Protein AF-A0A8J6JVK6-F1 (afdb_monomer_lite)

Sequence (248 aa):
RIVAWVWHPLAIWEISGSAHIDGPMVMMAVFGIWLVAVSRRPVLGAVAMAVAAMMKPLAALALPFAWRPWGWRAPAAGGAGGGLLYLPYISVGTGMFAFAGGYAQEESLATGNAFWLVWLMRQVFGDAAWIVPVYLLGGLALLGFLALRLSFSDNDDVVLRLQRLGWLVFAGLFFLSSGYPWYYLMALPFVVLFGTPAFWAATIGGFLLYDTIPNDAAVAFWVRDALHSGAMLAGVAWALWAARPART

Secondary structure (DSSP, 8-state):
-HHHHHT-HHIIIIIIIT--THHHHHHHHHHHHHHHHTS--HHHHHHHHHHHHHH-GGGGGGGGGT-BTTB-HHHHHHHHHHHHHTGGGGGGGGGGGTHHHHHHHHTTTTTTTT-HHHHHHHHHH-S-TTHHHHHHHHHHHHHHHHHHHHHT-TTS-HHHHHHHHHHHHHHHHHHHT-SSGGGGGGGHHHHHHH--HHHHHHHHHGGGG--SSTT-TTS-HHHHHHHHHHHHHHHHHHHHHHTSPP--

Structure (mmCIF, N/CA/C/O backbone):
data_AF-A0A8J6JVK6-F1
#
_entry.id   AF-A0A8J6JVK6-F1
#
loop_
_atom_site.group_PDB
_atom_site.id
_atom_site.type_symbol
_atom_site.label_atom_id
_atom_site.label_alt_id
_atom_site.label_comp_id
_atom_site.label_asym_id
_atom_site.label_entity_id
_atom_site.label_seq_id
_atom_site.pdbx_PDB_ins_code
_atom_site.Cartn_x
_atom_site.Cartn_y
_atom_site.Cartn_z
_atom_site.occupancy
_atom_site.B_iso_or_equiv
_atom_site.auth_seq_id
_atom_site.auth_comp_id
_atom_site.auth_asym_id
_atom_site.auth_atom_id
_atom_site.pdbx_PDB_model_num
ATOM 1 N N . ARG A 1 1 ? 0.051 -15.437 16.287 1.00 79.06 1 ARG A N 1
ATOM 2 C CA . ARG A 1 1 ? 0.005 -14.040 15.781 1.00 79.06 1 ARG A CA 1
ATOM 3 C C . ARG A 1 1 ? 1.326 -13.308 16.011 1.00 79.06 1 ARG A C 1
ATOM 5 O O . ARG A 1 1 ? 1.959 -12.994 15.022 1.00 79.06 1 ARG A O 1
ATOM 12 N N . ILE A 1 2 ? 1.802 -13.133 17.252 1.00 83.31 2 ILE A N 1
ATOM 13 C CA . ILE A 1 2 ? 3.118 -12.503 17.528 1.00 83.31 2 ILE A CA 1
ATOM 14 C C . ILE A 1 2 ? 4.268 -13.256 16.842 1.00 83.31 2 ILE A C 1
ATOM 16 O O . ILE A 1 2 ? 5.087 -12.635 16.180 1.00 83.31 2 ILE A O 1
ATOM 20 N N . VAL A 1 3 ? 4.265 -14.593 16.905 1.00 85.25 3 VAL A N 1
ATOM 21 C CA . VAL A 1 3 ? 5.252 -15.438 16.203 1.00 85.25 3 VAL A CA 1
ATOM 22 C C . VAL A 1 3 ? 5.273 -15.154 14.698 1.00 85.25 3 VAL A C 1
ATOM 24 O O . VAL A 1 3 ? 6.342 -14.990 14.133 1.00 85.25 3 VAL A O 1
ATOM 27 N N . ALA A 1 4 ? 4.104 -15.008 14.065 1.00 84.56 4 ALA A N 1
ATOM 28 C CA . ALA A 1 4 ? 4.000 -14.724 12.633 1.00 84.56 4 ALA A CA 1
ATOM 29 C C . ALA A 1 4 ? 4.489 -13.320 12.248 1.00 84.56 4 ALA A C 1
ATOM 31 O O . ALA A 1 4 ? 4.729 -13.097 11.075 1.00 84.56 4 ALA A O 1
ATOM 32 N N . TRP A 1 5 ? 4.610 -12.386 13.198 1.00 86.69 5 TRP A N 1
ATOM 33 C CA . TRP A 1 5 ? 5.221 -11.074 12.973 1.00 86.69 5 TRP A CA 1
ATOM 34 C C . TRP A 1 5 ? 6.727 -11.123 13.233 1.00 86.69 5 TRP A C 1
ATOM 36 O O . TRP A 1 5 ? 7.516 -10.832 12.344 1.00 86.69 5 TRP A O 1
ATOM 46 N N . VAL A 1 6 ? 7.119 -11.531 14.445 1.00 88.06 6 VAL A N 1
ATOM 47 C CA . VAL A 1 6 ? 8.513 -11.500 14.921 1.00 88.06 6 VAL A CA 1
ATOM 48 C C . VAL A 1 6 ? 9.415 -12.418 14.098 1.00 88.06 6 VAL A C 1
ATOM 50 O O . VAL A 1 6 ? 10.569 -12.082 13.868 1.00 88.06 6 VAL A O 1
ATOM 53 N N . TRP A 1 7 ? 8.883 -13.547 13.624 1.00 92.00 7 TRP A N 1
ATOM 54 C CA . TRP A 1 7 ? 9.622 -14.500 12.796 1.00 92.00 7 TRP A CA 1
ATOM 55 C C . TRP A 1 7 ? 9.323 -14.375 11.302 1.00 92.00 7 TRP A C 1
ATOM 57 O O . TRP A 1 7 ? 9.761 -15.221 10.524 1.00 92.00 7 TRP A O 1
ATOM 67 N N . HIS A 1 8 ? 8.579 -13.349 10.872 1.00 93.94 8 HIS A N 1
ATOM 68 C CA . HIS A 1 8 ? 8.386 -13.141 9.443 1.00 93.94 8 HIS A CA 1
ATOM 69 C C . HIS A 1 8 ? 9.705 -12.685 8.811 1.00 93.94 8 HIS A C 1
ATOM 71 O O . HIS A 1 8 ? 10.288 -11.712 9.297 1.00 93.94 8 HIS A O 1
ATOM 77 N N . PRO A 1 9 ? 10.150 -13.291 7.698 1.00 92.88 9 PRO A N 1
ATOM 78 C CA . PRO A 1 9 ? 11.436 -12.948 7.103 1.00 92.88 9 PRO A CA 1
ATOM 79 C C . PRO A 1 9 ? 11.508 -11.466 6.699 1.00 92.88 9 PRO A C 1
ATOM 81 O O . PRO A 1 9 ? 12.510 -10.822 6.982 1.00 92.88 9 PRO A O 1
ATOM 84 N N . LEU A 1 10 ? 10.421 -10.876 6.173 1.00 92.44 10 LEU A N 1
ATOM 85 C CA . LEU A 1 10 ? 10.373 -9.425 5.908 1.00 92.44 10 LEU A CA 1
ATOM 86 C C . LEU A 1 10 ? 10.575 -8.566 7.166 1.00 92.44 10 LEU A C 1
ATOM 88 O O . LEU A 1 10 ? 11.252 -7.551 7.098 1.00 92.44 10 LEU A O 1
ATOM 92 N N . ALA A 1 11 ? 10.005 -8.935 8.318 1.00 92.81 11 ALA A N 1
ATOM 93 C CA . ALA A 1 11 ? 10.184 -8.136 9.531 1.00 92.81 11 ALA A CA 1
ATOM 94 C C . ALA A 1 11 ? 11.642 -8.185 10.009 1.00 92.81 11 ALA A C 1
ATOM 96 O O . ALA A 1 11 ? 12.216 -7.156 10.353 1.00 92.81 11 ALA A O 1
ATOM 97 N N . ILE A 1 12 ? 12.250 -9.373 9.983 1.00 92.94 12 ILE A N 1
ATOM 98 C CA . ILE A 1 12 ? 13.648 -9.557 10.381 1.00 92.94 12 ILE A CA 1
ATOM 99 C C . ILE A 1 12 ? 14.578 -8.810 9.422 1.00 92.94 12 ILE A C 1
ATOM 101 O O . ILE A 1 12 ? 15.415 -8.029 9.865 1.00 92.94 12 ILE A O 1
ATOM 105 N N . TRP A 1 13 ? 14.431 -9.032 8.117 1.00 91.56 13 TRP A N 1
ATOM 106 C CA . TRP A 1 13 ? 15.359 -8.508 7.121 1.00 91.56 13 TRP A CA 1
ATOM 107 C C . TRP A 1 13 ? 15.164 -7.011 6.886 1.00 91.56 13 TRP A C 1
ATOM 109 O O . TRP A 1 13 ? 16.094 -6.230 7.057 1.00 91.56 13 TRP A O 1
ATOM 119 N N . GLU A 1 14 ? 13.938 -6.586 6.582 1.00 92.12 14 GLU A N 1
ATOM 120 C CA . GLU A 1 14 ? 13.686 -5.217 6.133 1.00 92.12 14 GLU A CA 1
ATOM 121 C C . GLU A 1 14 ? 13.675 -4.210 7.280 1.00 92.12 14 GLU A C 1
ATOM 123 O O . GLU A 1 14 ? 14.152 -3.088 7.121 1.00 92.12 14 GLU A O 1
ATOM 128 N N . ILE A 1 15 ? 13.142 -4.594 8.445 1.00 92.38 15 ILE A N 1
ATOM 129 C CA . ILE A 1 15 ? 13.040 -3.682 9.591 1.00 92.38 15 ILE A CA 1
ATOM 130 C C . ILE A 1 15 ? 14.305 -3.767 10.443 1.00 92.38 15 ILE A C 1
ATOM 132 O O . ILE A 1 15 ? 14.943 -2.747 10.684 1.00 92.38 15 ILE A O 1
ATOM 136 N N . SER A 1 16 ? 14.671 -4.961 10.918 1.00 89.81 16 SER A N 1
ATOM 137 C CA . SER A 1 16 ? 15.804 -5.109 11.843 1.00 89.81 16 SER A CA 1
ATOM 138 C C . SER A 1 16 ? 17.162 -5.170 11.142 1.00 89.81 16 SER A C 1
ATOM 140 O O . SER A 1 16 ? 18.133 -4.659 11.692 1.00 89.81 16 SER A O 1
ATOM 142 N N . GLY A 1 17 ? 17.242 -5.782 9.958 1.00 91.19 17 GLY A N 1
ATOM 143 C CA . GLY A 1 17 ? 18.492 -5.947 9.211 1.00 91.19 17 GLY A CA 1
ATOM 144 C C . GLY A 1 17 ? 18.896 -4.707 8.413 1.00 91.19 17 GLY A C 1
ATOM 145 O O . GLY A 1 17 ? 20.045 -4.280 8.484 1.00 91.19 17 GLY A O 1
ATOM 146 N N . SER A 1 18 ? 17.951 -4.118 7.679 1.00 88.62 18 SER A N 1
ATOM 147 C CA . SER A 1 18 ? 18.219 -3.028 6.729 1.00 88.62 18 SER A CA 1
ATOM 148 C C . SER A 1 18 ? 17.703 -1.656 7.170 1.00 88.62 18 SER A C 1
ATOM 150 O O . SER A 1 18 ? 18.021 -0.661 6.523 1.00 88.62 18 SER A O 1
ATOM 152 N N . ALA A 1 19 ? 16.925 -1.580 8.258 1.00 91.50 19 ALA A N 1
ATOM 153 C CA . ALA A 1 19 ? 16.312 -0.344 8.754 1.00 91.50 19 ALA A CA 1
ATOM 154 C C . ALA A 1 19 ? 15.533 0.438 7.673 1.00 91.50 19 ALA A C 1
ATOM 156 O O . ALA A 1 19 ? 15.552 1.671 7.644 1.00 91.50 19 ALA A O 1
ATOM 157 N N . HIS A 1 20 ? 14.829 -0.276 6.784 1.00 92.81 20 HIS A N 1
ATOM 158 C CA . HIS A 1 20 ? 14.036 0.341 5.725 1.00 92.81 20 HIS A CA 1
ATOM 159 C C . HIS A 1 20 ? 12.942 1.252 6.302 1.00 92.81 20 HIS A C 1
ATOM 161 O O . HIS A 1 20 ? 12.268 0.922 7.285 1.00 92.81 20 HIS A O 1
ATOM 167 N N . ILE A 1 21 ? 12.712 2.388 5.633 1.00 94.50 21 ILE A N 1
ATOM 168 C CA . ILE A 1 21 ? 11.679 3.375 5.997 1.00 94.50 21 ILE A CA 1
ATOM 169 C C . ILE A 1 21 ? 10.256 2.781 6.009 1.00 94.50 21 ILE A C 1
ATOM 171 O O . ILE A 1 21 ? 9.351 3.300 6.667 1.00 94.50 21 ILE A O 1
ATOM 175 N N . ASP A 1 22 ? 10.068 1.644 5.340 1.00 95.12 22 ASP A N 1
ATOM 176 C CA . ASP A 1 22 ? 8.853 0.835 5.343 1.00 95.12 22 ASP A CA 1
ATOM 177 C C . ASP A 1 22 ? 8.445 0.384 6.755 1.00 95.12 22 ASP A C 1
ATOM 179 O O . ASP A 1 22 ? 7.254 0.284 7.041 1.00 95.12 22 ASP A O 1
ATOM 183 N N . GLY A 1 23 ? 9.394 0.173 7.676 1.00 95.69 23 GLY A N 1
ATOM 184 C CA . GLY A 1 23 ? 9.093 -0.153 9.074 1.00 95.69 23 GLY A CA 1
ATOM 185 C C . GLY A 1 23 ? 8.283 0.954 9.773 1.00 95.69 23 GLY A C 1
ATOM 186 O O . GLY A 1 23 ? 7.141 0.707 10.181 1.00 95.69 23 GLY A O 1
ATOM 187 N N . PRO A 1 24 ? 8.821 2.187 9.886 1.00 96.94 24 PRO A N 1
ATOM 188 C CA . PRO A 1 24 ? 8.081 3.352 10.377 1.00 96.94 24 PRO A CA 1
ATOM 189 C C . PRO A 1 24 ? 6.772 3.624 9.623 1.00 96.94 24 PRO A C 1
ATOM 191 O O . PRO A 1 24 ? 5.761 3.933 10.260 1.00 96.94 24 PRO A O 1
ATOM 194 N N . MET A 1 25 ? 6.762 3.450 8.296 1.00 97.38 25 MET A N 1
ATOM 195 C CA . MET A 1 25 ? 5.552 3.573 7.478 1.00 97.38 25 MET A CA 1
ATOM 196 C C . MET A 1 25 ? 4.461 2.599 7.953 1.00 97.38 25 MET A C 1
ATOM 198 O O . MET A 1 25 ? 3.342 3.028 8.245 1.00 97.38 25 MET A O 1
ATOM 202 N N . VAL A 1 26 ? 4.769 1.302 8.077 1.00 97.12 26 VAL A N 1
ATOM 203 C CA . VAL A 1 26 ? 3.803 0.290 8.542 1.00 97.12 26 VAL A CA 1
ATOM 204 C C . VAL A 1 26 ? 3.358 0.572 9.970 1.00 97.12 26 VAL A C 1
ATOM 206 O O . VAL A 1 26 ? 2.163 0.495 10.256 1.00 97.12 26 VAL A O 1
ATOM 209 N N . MET A 1 27 ? 4.284 0.937 10.861 1.00 97.31 27 MET A N 1
ATOM 210 C CA . MET A 1 27 ? 3.955 1.295 12.242 1.00 97.31 27 MET A CA 1
ATOM 211 C C . MET A 1 27 ? 2.911 2.414 12.280 1.00 97.31 27 MET A C 1
ATOM 213 O O . MET A 1 27 ? 1.890 2.287 12.957 1.00 97.31 27 MET A O 1
ATOM 217 N N . MET A 1 28 ? 3.141 3.492 11.530 1.00 98.31 28 MET A N 1
ATOM 218 C CA . MET A 1 28 ? 2.246 4.642 11.516 1.00 98.31 28 MET A CA 1
ATOM 219 C C . MET A 1 28 ? 0.904 4.320 10.834 1.00 98.31 28 MET A C 1
ATOM 221 O O . MET A 1 28 ? -0.149 4.745 11.317 1.00 98.31 28 MET A O 1
ATOM 225 N N . ALA A 1 29 ? 0.902 3.505 9.774 1.00 98.38 29 ALA A N 1
ATOM 226 C CA . ALA A 1 29 ? -0.327 3.033 9.139 1.00 98.38 29 ALA A CA 1
ATOM 227 C C . ALA A 1 29 ? -1.176 2.182 10.099 1.00 98.38 29 ALA A C 1
ATOM 229 O O . ALA A 1 29 ? -2.366 2.450 10.276 1.00 98.38 29 ALA A O 1
ATOM 230 N N . VAL A 1 30 ? -0.569 1.202 10.780 1.00 98.12 30 VAL A N 1
ATOM 231 C CA . VAL A 1 30 ? -1.245 0.354 11.777 1.00 98.12 30 VAL A CA 1
ATOM 232 C C . VAL A 1 30 ? -1.726 1.180 12.968 1.00 98.12 30 VAL A C 1
ATOM 234 O O . VAL A 1 30 ? -2.843 0.969 13.441 1.00 98.12 30 VAL A O 1
ATOM 237 N N . PHE A 1 31 ? -0.940 2.159 13.422 1.00 98.69 31 PHE A N 1
ATOM 238 C CA . PHE A 1 31 ? -1.359 3.084 14.474 1.00 98.69 31 PHE A CA 1
ATOM 239 C C . PHE A 1 31 ? -2.586 3.902 14.054 1.00 98.69 31 PHE A C 1
ATOM 241 O O . PHE A 1 31 ? -3.551 4.008 14.813 1.00 98.69 31 PHE A O 1
ATOM 248 N N . GLY A 1 32 ? -2.608 4.404 12.817 1.00 98.50 32 GLY A N 1
ATOM 249 C CA . GLY A 1 32 ? -3.779 5.064 12.251 1.00 98.50 32 GLY A CA 1
ATOM 250 C C . GLY A 1 32 ? -5.001 4.145 12.202 1.00 98.50 32 GLY A C 1
ATOM 251 O O . GLY A 1 32 ? -6.086 4.541 12.630 1.00 98.50 32 GLY A O 1
ATOM 252 N N . ILE A 1 33 ? -4.829 2.896 11.753 1.00 98.19 33 ILE A N 1
ATOM 253 C CA . ILE A 1 33 ? -5.897 1.882 11.724 1.00 98.19 33 ILE A CA 1
ATOM 254 C C . ILE A 1 33 ? -6.436 1.647 13.138 1.00 98.19 33 ILE A C 1
ATOM 256 O O . ILE A 1 33 ? -7.651 1.646 13.337 1.00 98.19 33 ILE A O 1
ATOM 260 N N . TRP A 1 34 ? -5.555 1.500 14.128 1.00 98.31 34 TRP A N 1
ATOM 261 C CA . TRP A 1 34 ? -5.925 1.315 15.530 1.00 98.31 34 TRP A CA 1
ATOM 262 C C . TRP A 1 34 ? -6.706 2.513 16.086 1.00 98.31 34 TRP A C 1
ATOM 264 O O . TRP A 1 34 ? -7.754 2.323 16.710 1.00 98.31 34 TRP A O 1
ATOM 274 N N . LEU A 1 35 ? -6.271 3.742 15.793 1.00 98.50 35 LEU A N 1
ATOM 275 C CA . LEU A 1 35 ? -6.983 4.959 16.189 1.00 98.50 35 LEU A CA 1
ATOM 276 C C . LEU A 1 35 ? -8.412 4.987 15.637 1.00 98.50 35 LEU A C 1
ATOM 278 O O . LEU A 1 35 ? -9.334 5.396 16.343 1.00 98.50 35 LEU A O 1
ATOM 282 N N . VAL A 1 36 ? -8.621 4.527 14.401 1.00 97.31 36 VAL A N 1
ATOM 283 C CA . VAL A 1 36 ? -9.959 4.447 13.796 1.00 97.31 36 VAL A CA 1
ATOM 284 C C . VAL A 1 36 ? -10.784 3.303 14.388 1.00 97.31 36 VAL A C 1
ATOM 286 O O . VAL A 1 36 ? -11.915 3.525 14.824 1.00 97.31 36 VAL A O 1
ATOM 289 N N . ALA A 1 37 ? -10.235 2.090 14.393 1.00 96.06 37 ALA A N 1
ATOM 290 C CA . ALA A 1 37 ? -10.948 0.855 14.707 1.00 96.06 37 ALA A CA 1
ATOM 291 C C . ALA A 1 37 ? -11.230 0.692 16.206 1.00 96.06 37 ALA A C 1
ATOM 293 O O . ALA A 1 37 ? -12.334 0.310 16.596 1.00 96.06 37 ALA A O 1
ATOM 294 N N . VAL A 1 38 ? -10.237 0.997 17.042 1.00 96.44 38 VAL A N 1
ATOM 295 C CA . VAL A 1 38 ? -10.272 0.747 18.486 1.00 96.44 38 VAL A CA 1
ATOM 296 C C . VAL A 1 38 ? -10.581 2.032 19.238 1.00 96.44 38 VAL A C 1
ATOM 298 O O . VAL A 1 38 ? -11.560 2.089 19.976 1.00 96.44 38 VAL A O 1
ATOM 301 N N . SER A 1 39 ? -9.805 3.097 19.015 1.00 96.88 39 SER A N 1
ATOM 302 C CA . SER A 1 39 ? -9.979 4.355 19.76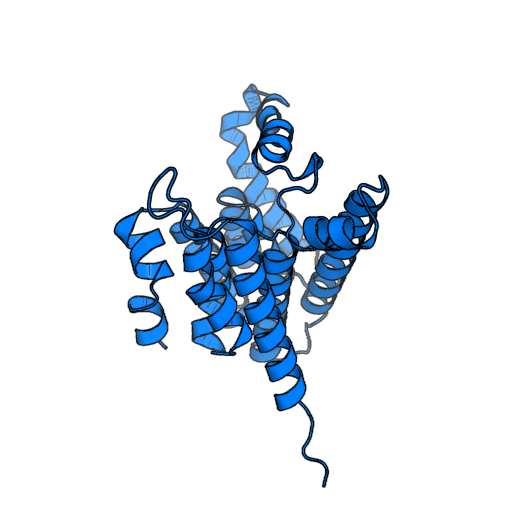0 1.00 96.88 39 SER A CA 1
ATOM 303 C C . SER A 1 39 ? -11.136 5.220 19.260 1.00 96.88 39 SER A C 1
ATOM 305 O O . SER A 1 39 ? -11.457 6.220 19.899 1.00 96.88 39 SER A O 1
ATOM 307 N N . ARG A 1 40 ? -11.748 4.871 18.117 1.00 95.25 40 ARG A N 1
ATOM 308 C CA . ARG A 1 40 ? -12.847 5.618 17.478 1.00 95.25 40 ARG A CA 1
ATOM 309 C C . ARG A 1 40 ? -12.500 7.089 17.188 1.00 95.25 40 ARG A C 1
ATOM 311 O O . ARG A 1 40 ? -13.365 7.960 17.233 1.00 95.25 40 ARG A O 1
ATOM 318 N N . ARG A 1 41 ? -11.236 7.371 16.846 1.00 97.12 41 ARG A N 1
ATOM 319 C CA . ARG A 1 41 ? -10.694 8.698 16.499 1.00 97.12 41 ARG A CA 1
ATOM 320 C C . ARG A 1 41 ? -10.330 8.777 15.005 1.00 97.12 41 ARG A C 1
ATOM 322 O O . ARG A 1 41 ? -9.145 8.831 14.674 1.00 97.12 41 ARG A O 1
ATOM 329 N N . PRO A 1 42 ? -11.315 8.818 14.084 1.00 96.31 42 PRO A N 1
ATOM 330 C CA . PRO A 1 42 ? -11.065 8.766 12.639 1.00 96.31 42 PRO A CA 1
ATOM 331 C C . PRO A 1 42 ? -10.216 9.932 12.118 1.00 96.31 42 PRO A C 1
ATOM 333 O O . PRO A 1 42 ? -9.415 9.745 11.213 1.00 96.31 42 PRO A O 1
ATOM 336 N N . VAL A 1 43 ? -10.338 11.119 12.720 1.00 97.81 43 VAL A N 1
ATOM 337 C CA . VAL A 1 43 ? -9.549 12.304 12.341 1.00 97.81 43 VAL A CA 1
ATOM 338 C C . VAL A 1 43 ? -8.060 12.097 12.630 1.00 97.81 43 VAL A C 1
ATOM 340 O O . VAL A 1 43 ? -7.238 12.274 11.739 1.00 97.81 43 VAL A O 1
ATOM 343 N N . LEU A 1 44 ? -7.709 11.662 13.846 1.00 98.19 44 LEU A N 1
ATOM 344 C CA . LEU A 1 44 ? -6.313 11.364 14.190 1.00 98.19 44 LEU A CA 1
ATOM 345 C C . LEU A 1 44 ? -5.786 10.159 13.408 1.00 98.19 44 LEU A C 1
ATOM 347 O O . LEU A 1 44 ? -4.631 10.158 12.997 1.00 98.19 44 LEU A O 1
ATOM 351 N N . GLY A 1 45 ? -6.638 9.156 13.170 1.00 98.19 45 GLY A N 1
ATOM 352 C CA . GLY A 1 45 ? -6.280 8.007 12.346 1.00 98.19 45 GLY A CA 1
ATOM 353 C C . GLY A 1 45 ? -5.928 8.405 10.912 1.00 98.19 45 GLY A C 1
ATOM 354 O O . GLY A 1 45 ? -4.913 7.950 10.396 1.00 98.19 45 GLY A O 1
ATOM 355 N N . ALA A 1 46 ? -6.701 9.311 10.301 1.00 98.12 46 ALA A N 1
ATOM 356 C CA . ALA A 1 46 ? -6.403 9.848 8.974 1.00 98.12 46 ALA A CA 1
ATOM 357 C C . ALA A 1 46 ? -5.092 10.646 8.941 1.00 98.12 46 ALA A C 1
ATOM 359 O O . ALA A 1 46 ? -4.326 10.498 7.994 1.00 98.12 46 ALA A O 1
ATOM 360 N N . VAL A 1 47 ? -4.805 11.449 9.975 1.00 98.38 47 VAL A N 1
ATOM 361 C CA . VAL A 1 47 ? -3.522 12.164 10.097 1.00 98.38 47 VAL A CA 1
ATOM 362 C C . VAL A 1 47 ? -2.360 11.175 10.183 1.00 98.38 47 VAL A C 1
ATOM 364 O O . VAL A 1 47 ? -1.412 11.298 9.417 1.00 98.38 47 VAL A O 1
ATOM 367 N N . ALA A 1 48 ? -2.441 10.162 11.050 1.00 98.44 48 ALA A N 1
ATOM 368 C CA . ALA A 1 48 ? -1.398 9.142 11.166 1.00 98.44 48 ALA A CA 1
ATOM 369 C C . ALA A 1 48 ? -1.173 8.405 9.831 1.00 98.44 48 ALA A C 1
ATOM 371 O O . ALA A 1 48 ? -0.047 8.318 9.351 1.00 98.44 48 ALA A O 1
ATOM 372 N N . MET A 1 49 ? -2.236 7.952 9.161 1.00 98.50 49 MET A N 1
ATOM 373 C CA . MET A 1 49 ? -2.116 7.315 7.842 1.00 98.50 49 MET A CA 1
ATOM 374 C C . MET A 1 49 ? -1.545 8.254 6.773 1.00 98.50 49 MET A C 1
ATOM 376 O O . MET A 1 49 ? -0.802 7.800 5.909 1.00 98.50 49 MET A O 1
ATOM 380 N N . ALA A 1 50 ? -1.853 9.553 6.825 1.00 98.00 50 ALA A N 1
ATOM 381 C CA . ALA A 1 50 ? -1.263 10.533 5.918 1.00 98.00 50 ALA A CA 1
ATOM 382 C C . ALA A 1 50 ? 0.240 10.695 6.173 1.00 98.00 50 ALA A C 1
ATOM 384 O O . ALA A 1 50 ? 1.011 10.708 5.221 1.00 98.00 50 ALA A O 1
ATOM 385 N N . VAL A 1 51 ? 0.676 10.726 7.438 1.00 98.00 51 VAL A N 1
ATOM 386 C CA . VAL A 1 51 ? 2.106 10.707 7.794 1.00 98.00 51 VAL A CA 1
ATOM 387 C C . VAL A 1 51 ? 2.782 9.444 7.251 1.00 98.00 51 VAL A C 1
ATOM 389 O O . VAL A 1 51 ? 3.856 9.538 6.663 1.00 98.00 51 VAL A O 1
ATOM 392 N N . ALA A 1 52 ? 2.139 8.277 7.364 1.00 98.19 52 ALA A N 1
ATOM 393 C CA . ALA A 1 52 ? 2.641 7.044 6.753 1.00 98.19 52 ALA A CA 1
ATOM 394 C C . ALA A 1 52 ? 2.761 7.171 5.222 1.00 98.19 52 ALA A C 1
ATOM 396 O O . ALA A 1 52 ? 3.775 6.782 4.651 1.00 98.19 52 ALA A O 1
ATOM 397 N N . ALA A 1 53 ? 1.765 7.768 4.558 1.00 96.88 53 ALA A N 1
ATOM 398 C CA . ALA A 1 53 ? 1.785 8.011 3.115 1.00 96.88 53 ALA A CA 1
ATOM 399 C C . ALA A 1 53 ? 2.906 8.969 2.675 1.00 96.88 53 ALA A C 1
ATOM 401 O O . ALA A 1 53 ? 3.418 8.834 1.566 1.00 96.88 53 ALA A O 1
ATOM 402 N N . MET A 1 54 ? 3.308 9.913 3.535 1.00 94.69 54 MET A N 1
ATOM 403 C CA . MET A 1 54 ? 4.458 10.791 3.280 1.00 94.69 54 MET A CA 1
ATOM 404 C C . MET A 1 54 ? 5.798 10.062 3.433 1.00 94.69 54 MET A C 1
ATOM 406 O O . MET A 1 54 ? 6.766 10.442 2.786 1.00 94.69 54 MET A O 1
ATOM 410 N N . MET A 1 55 ? 5.863 9.009 4.257 1.00 95.00 55 MET A N 1
ATOM 411 C CA . MET A 1 55 ? 7.034 8.124 4.319 1.00 95.00 55 MET A CA 1
ATOM 412 C C . MET A 1 55 ? 7.117 7.236 3.076 1.00 95.00 55 MET A C 1
ATOM 414 O O . MET A 1 55 ? 8.198 7.048 2.523 1.00 95.00 55 MET A O 1
ATOM 418 N N . LYS A 1 56 ? 5.974 6.694 2.632 1.00 92.75 56 LYS A N 1
ATOM 419 C CA . LYS A 1 56 ? 5.875 5.961 1.369 1.00 92.75 56 LYS A CA 1
ATOM 420 C C . LYS A 1 56 ? 4.470 6.052 0.769 1.00 92.75 56 LYS A C 1
ATOM 422 O O . LYS A 1 56 ? 3.509 5.672 1.447 1.00 92.75 56 LYS A O 1
ATOM 427 N N . PRO A 1 57 ? 4.326 6.441 -0.515 1.00 91.88 57 PRO A N 1
ATOM 428 C CA . PRO A 1 57 ? 3.016 6.663 -1.133 1.00 91.88 57 PRO A CA 1
ATOM 429 C C . PRO A 1 57 ? 2.055 5.471 -1.055 1.00 91.88 57 PRO A C 1
ATOM 431 O O . PRO A 1 57 ? 0.846 5.666 -0.958 1.00 91.88 57 PRO A O 1
ATOM 434 N N . LEU A 1 58 ? 2.573 4.237 -1.030 1.00 92.94 58 LEU A N 1
ATOM 435 C CA . LEU A 1 58 ? 1.771 3.016 -0.901 1.00 92.94 58 LEU A CA 1
ATOM 436 C C . LEU A 1 58 ? 0.842 3.036 0.329 1.00 92.94 58 LEU A C 1
ATOM 438 O O . LEU A 1 58 ? -0.285 2.542 0.265 1.00 92.94 58 LEU A O 1
ATOM 442 N N . ALA A 1 59 ? 1.268 3.646 1.440 1.00 96.81 59 ALA A N 1
ATOM 443 C CA . ALA A 1 59 ? 0.454 3.729 2.650 1.00 96.81 59 ALA A CA 1
ATOM 444 C C . ALA A 1 59 ? -0.796 4.615 2.491 1.00 96.81 59 ALA A C 1
ATOM 446 O O . ALA A 1 59 ? -1.719 4.513 3.303 1.00 96.81 59 ALA A O 1
ATOM 447 N N . ALA A 1 60 ? -0.901 5.412 1.418 1.00 96.81 60 ALA A N 1
ATOM 448 C CA . ALA A 1 60 ? -2.119 6.150 1.085 1.00 96.81 60 ALA A CA 1
ATOM 449 C C . ALA A 1 60 ? -3.335 5.226 0.886 1.00 96.81 60 ALA A C 1
ATOM 451 O O . ALA A 1 60 ? -4.464 5.641 1.146 1.00 96.81 60 ALA A O 1
ATOM 452 N N . LEU A 1 61 ? -3.118 3.955 0.519 1.00 97.38 61 LEU A N 1
ATOM 453 C CA . LEU A 1 61 ? -4.174 2.938 0.422 1.00 97.38 61 LEU A CA 1
ATOM 454 C C . LEU A 1 61 ? -4.889 2.677 1.758 1.00 97.38 61 LEU A C 1
ATOM 456 O O . LEU A 1 61 ? -5.993 2.138 1.760 1.00 97.38 61 LEU A O 1
ATOM 460 N N . ALA A 1 62 ? -4.298 3.067 2.893 1.00 97.88 62 ALA A N 1
ATOM 461 C CA . ALA A 1 62 ? -4.946 2.968 4.197 1.00 97.88 62 ALA A CA 1
ATOM 462 C C . ALA A 1 62 ? -5.956 4.094 4.463 1.00 97.88 62 ALA A C 1
ATOM 464 O O . ALA A 1 62 ? -6.922 3.872 5.194 1.00 97.88 62 ALA A O 1
ATOM 465 N N . LEU A 1 63 ? -5.787 5.275 3.852 1.00 97.44 63 LEU A N 1
ATOM 466 C CA . LEU A 1 63 ? -6.611 6.464 4.118 1.00 97.44 63 LEU A CA 1
ATOM 467 C C . LEU A 1 63 ? -8.129 6.226 4.013 1.00 97.44 63 LEU A C 1
ATOM 469 O O . LEU A 1 63 ? -8.845 6.682 4.912 1.00 97.44 63 LEU A O 1
ATOM 473 N N . PRO A 1 64 ? -8.647 5.477 3.015 1.00 97.06 64 PRO A N 1
ATOM 474 C CA . PRO A 1 64 ? -10.080 5.217 2.888 1.00 97.06 64 PRO A CA 1
ATOM 475 C C . PRO A 1 64 ? -10.702 4.512 4.100 1.00 97.06 64 PRO A C 1
ATOM 477 O O . PRO A 1 64 ? -11.913 4.610 4.296 1.00 97.06 64 PRO A O 1
ATOM 480 N N . PHE A 1 65 ? -9.899 3.845 4.942 1.00 97.44 65 PHE A N 1
ATOM 481 C CA . PHE A 1 65 ? -10.351 3.220 6.190 1.00 97.44 65 PHE A CA 1
ATOM 482 C C . PHE A 1 65 ? -10.819 4.242 7.237 1.00 97.44 65 PHE A C 1
ATOM 484 O O . PHE A 1 65 ? -11.695 3.943 8.054 1.00 97.44 65 PHE A O 1
ATOM 491 N N . ALA A 1 66 ? -10.243 5.447 7.222 1.00 96.56 66 ALA A N 1
ATOM 492 C CA . ALA A 1 66 ? -10.599 6.535 8.129 1.00 96.56 66 ALA A CA 1
ATOM 493 C C . ALA A 1 66 ? -11.761 7.399 7.617 1.00 96.56 66 ALA A C 1
ATOM 495 O O . ALA A 1 66 ? -12.311 8.207 8.372 1.00 96.56 66 ALA A O 1
ATOM 496 N N . TRP A 1 67 ? -12.124 7.254 6.344 1.00 94.31 67 TRP A N 1
ATOM 497 C CA . TRP A 1 67 ? -13.171 8.046 5.712 1.00 94.31 67 TRP A CA 1
ATOM 498 C C . TRP A 1 67 ? -14.553 7.475 6.010 1.00 94.31 67 TRP A C 1
ATOM 500 O O . TRP A 1 67 ? -14.716 6.277 6.231 1.00 94.31 67 TRP A O 1
ATOM 510 N N . ARG A 1 68 ? -15.541 8.368 6.011 1.00 88.81 68 ARG A N 1
ATOM 511 C CA . ARG A 1 68 ? -16.962 8.037 6.121 1.00 88.81 68 ARG A CA 1
ATOM 512 C C . ARG A 1 68 ? -17.707 8.620 4.928 1.00 88.81 68 ARG A C 1
ATOM 514 O O . ARG A 1 68 ? -17.266 9.662 4.422 1.00 88.81 68 ARG A O 1
ATOM 521 N N . PRO A 1 69 ? -18.845 8.040 4.515 1.00 88.12 69 PRO A N 1
ATOM 522 C CA . PRO A 1 69 ? -19.699 8.624 3.495 1.00 88.12 69 PRO A CA 1
ATOM 523 C C . PRO A 1 69 ? -20.017 10.069 3.859 1.00 88.12 69 PRO A C 1
ATOM 525 O O . PRO A 1 69 ? -20.478 10.347 4.967 1.00 88.12 69 PRO A O 1
ATOM 528 N N . TRP A 1 70 ? -19.737 10.990 2.934 1.00 87.94 70 TRP A N 1
ATOM 529 C CA . TRP A 1 70 ? -20.049 12.422 3.071 1.00 87.94 70 TRP A CA 1
ATOM 530 C C . TRP A 1 70 ? -19.298 13.153 4.206 1.00 87.94 70 TRP A C 1
ATOM 532 O O . TRP A 1 70 ? -19.489 14.350 4.418 1.00 87.94 70 TRP A O 1
ATOM 542 N N . GLY A 1 71 ? -18.408 12.467 4.930 1.00 90.50 71 GLY A N 1
ATOM 543 C CA . GLY A 1 71 ? -17.636 13.025 6.035 1.00 90.50 71 GLY A CA 1
ATOM 544 C C . GLY A 1 71 ? -16.304 13.607 5.570 1.00 90.50 71 GLY A C 1
ATOM 545 O O . GLY A 1 71 ? -15.341 12.873 5.374 1.00 90.50 71 GLY A O 1
ATOM 546 N N . TRP A 1 72 ? -16.204 14.934 5.475 1.00 94.81 72 TRP A N 1
ATOM 547 C CA . TRP A 1 72 ? -14.993 15.603 4.974 1.00 94.81 72 TRP A CA 1
ATOM 548 C C . TRP A 1 72 ? -13.882 15.786 6.020 1.00 94.81 72 TRP A C 1
ATOM 550 O O . TRP A 1 72 ? -12.726 15.983 5.655 1.00 94.81 72 TRP A O 1
ATOM 560 N N . ARG A 1 73 ? -14.192 15.698 7.323 1.00 97.00 73 ARG A N 1
ATOM 561 C CA . ARG A 1 73 ? -13.242 16.027 8.407 1.00 97.00 73 ARG A CA 1
ATOM 562 C C . ARG A 1 73 ? -11.978 15.166 8.397 1.00 97.00 73 ARG A C 1
ATOM 564 O O . ARG A 1 73 ? -10.887 15.697 8.554 1.00 97.00 73 ARG A O 1
ATOM 571 N N . ALA A 1 74 ? -12.122 13.850 8.245 1.00 95.56 74 ALA A N 1
ATOM 572 C CA . ALA A 1 74 ? -10.983 12.931 8.231 1.00 95.56 74 ALA A CA 1
ATOM 573 C C . ALA A 1 74 ? -10.119 13.095 6.961 1.00 95.56 74 ALA A C 1
ATOM 575 O O . ALA A 1 74 ? -8.915 13.290 7.119 1.00 95.56 74 ALA A O 1
ATOM 576 N N . PRO A 1 75 ? -10.688 13.124 5.735 1.00 95.12 75 PRO A N 1
ATOM 577 C CA . PRO A 1 75 ? -9.936 13.489 4.533 1.00 95.12 75 PRO A CA 1
ATOM 578 C C . PRO A 1 75 ? -9.205 14.832 4.658 1.00 95.12 75 PRO A C 1
ATOM 580 O O . PRO A 1 75 ? -8.009 14.903 4.389 1.00 95.12 75 PRO A O 1
ATOM 583 N N . ALA A 1 76 ? -9.893 15.880 5.125 1.00 97.44 76 ALA A N 1
ATOM 584 C CA . ALA A 1 76 ? -9.313 17.214 5.261 1.00 97.44 76 ALA A CA 1
ATOM 585 C C . ALA A 1 76 ? -8.181 17.252 6.293 1.00 97.44 76 ALA A C 1
ATOM 587 O O . ALA A 1 76 ? -7.139 17.839 6.029 1.00 97.44 76 ALA A O 1
ATOM 588 N N . ALA A 1 77 ? -8.350 16.597 7.444 1.00 97.25 77 ALA A N 1
ATOM 589 C CA . ALA A 1 77 ? -7.301 16.521 8.454 1.00 97.25 77 ALA A CA 1
ATOM 590 C C . ALA A 1 77 ? -6.093 15.706 7.979 1.00 97.25 77 ALA A C 1
ATOM 592 O O . ALA A 1 77 ? -4.968 16.111 8.239 1.00 97.25 77 ALA A O 1
ATOM 593 N N . GLY A 1 78 ? -6.305 14.599 7.257 1.00 96.56 78 GLY A N 1
ATOM 594 C CA . GLY A 1 78 ? -5.217 13.843 6.633 1.00 96.56 78 GLY A CA 1
ATOM 595 C C . GLY A 1 78 ? -4.441 14.693 5.624 1.00 96.56 78 GLY A C 1
ATOM 596 O O . GLY A 1 78 ? -3.219 14.785 5.712 1.00 96.56 78 GLY A O 1
ATOM 597 N N . GLY A 1 79 ? -5.152 15.385 4.727 1.00 96.06 79 GLY A N 1
ATOM 598 C CA . GLY A 1 79 ? -4.550 16.306 3.759 1.00 96.06 79 GLY A CA 1
ATOM 599 C C . GLY A 1 79 ? -3.790 17.455 4.425 1.00 96.06 79 GLY A C 1
ATOM 600 O O . GLY A 1 79 ? -2.650 17.728 4.062 1.00 96.06 79 GLY A O 1
ATOM 601 N N . ALA A 1 80 ? -4.377 18.078 5.450 1.00 96.62 80 ALA A N 1
ATOM 602 C CA . ALA A 1 80 ? -3.717 19.118 6.232 1.00 96.62 80 ALA A CA 1
ATOM 603 C C . ALA A 1 80 ? -2.483 18.574 6.964 1.00 96.62 80 ALA A C 1
ATOM 605 O O . ALA A 1 80 ? -1.426 19.183 6.896 1.00 96.62 80 ALA A O 1
ATOM 606 N N . GLY A 1 81 ? -2.582 17.411 7.611 1.00 94.62 81 GLY A N 1
ATOM 607 C CA . GLY A 1 81 ? -1.469 16.770 8.312 1.00 94.62 81 GLY A CA 1
ATOM 608 C C . GLY A 1 81 ? -0.283 16.479 7.393 1.00 94.62 81 GLY A C 1
ATOM 609 O O . GLY A 1 81 ? 0.845 16.813 7.743 1.00 94.62 81 GLY A O 1
ATOM 610 N N . GLY A 1 82 ? -0.535 15.933 6.199 1.00 91.69 82 GLY A N 1
ATOM 611 C CA . GLY A 1 82 ? 0.500 15.748 5.178 1.00 91.69 82 GLY A CA 1
ATOM 612 C C . GLY A 1 82 ? 1.072 17.077 4.679 1.00 91.69 82 GLY A C 1
ATOM 613 O O . GLY A 1 82 ? 2.285 17.250 4.637 1.00 91.69 82 GLY A O 1
ATOM 614 N N . GLY A 1 83 ? 0.213 18.055 4.377 1.00 92.69 83 GLY A N 1
ATOM 615 C CA . GLY A 1 83 ? 0.637 19.383 3.922 1.00 92.69 83 GLY A CA 1
ATOM 616 C C . GLY A 1 83 ? 1.480 20.145 4.949 1.00 92.69 83 GLY A C 1
ATOM 617 O O . GLY A 1 83 ? 2.443 20.811 4.580 1.00 92.69 83 GLY A O 1
ATOM 618 N N . LEU A 1 84 ? 1.181 20.002 6.244 1.00 95.31 84 LEU A N 1
ATOM 619 C CA . LEU A 1 84 ? 1.961 20.613 7.323 1.00 95.31 84 LEU A CA 1
ATOM 620 C C . LEU A 1 84 ? 3.408 20.097 7.356 1.00 95.31 84 LEU A C 1
ATOM 622 O O . LEU A 1 84 ? 4.310 20.862 7.691 1.00 95.31 84 LEU A O 1
ATOM 626 N N . LEU A 1 85 ? 3.650 18.843 6.959 1.00 93.81 85 LEU A N 1
ATOM 627 C CA . LEU A 1 85 ? 5.006 18.288 6.861 1.00 93.81 85 LEU A CA 1
ATOM 628 C C . LEU A 1 85 ? 5.834 18.925 5.737 1.00 93.81 85 LEU A C 1
ATOM 630 O O . LEU A 1 85 ? 7.060 18.888 5.795 1.00 93.81 85 LEU A O 1
ATOM 634 N N . TYR A 1 86 ? 5.186 19.557 4.756 1.00 91.75 86 TYR A N 1
ATOM 635 C CA . TYR A 1 86 ? 5.863 20.304 3.698 1.00 91.75 86 TYR A CA 1
ATOM 636 C C . TYR A 1 86 ? 6.167 21.760 4.067 1.00 91.75 86 TYR A C 1
ATOM 638 O O . TYR A 1 86 ? 6.920 22.414 3.347 1.00 91.75 86 TYR A O 1
ATOM 646 N N . LEU A 1 87 ? 5.646 22.284 5.186 1.00 94.19 87 LEU A N 1
ATOM 647 C CA . LEU A 1 87 ? 5.882 23.677 5.590 1.00 94.19 87 LEU A CA 1
ATOM 648 C C . LEU A 1 87 ? 7.367 24.064 5.677 1.00 94.19 87 LEU A C 1
ATOM 650 O O . LEU A 1 87 ? 7.697 25.148 5.194 1.00 94.19 87 LEU A O 1
ATOM 654 N N . PRO A 1 88 ? 8.280 23.223 6.211 1.00 94.62 88 PRO A N 1
ATOM 655 C CA . PRO A 1 88 ? 9.707 23.550 6.228 1.00 94.62 88 PRO A CA 1
ATOM 656 C C . PRO A 1 88 ? 10.313 23.774 4.832 1.00 94.62 88 PRO A C 1
ATOM 658 O O . PRO A 1 88 ? 11.349 24.421 4.717 1.00 94.62 88 PRO A O 1
ATOM 661 N N . TYR A 1 89 ? 9.663 23.271 3.776 1.00 92.12 89 TYR A N 1
ATOM 662 C CA . TYR A 1 89 ? 10.129 23.319 2.388 1.00 92.12 89 TYR A CA 1
ATOM 663 C C . TYR A 1 89 ? 9.387 24.353 1.532 1.00 92.12 89 TYR A C 1
ATOM 665 O O . TYR A 1 89 ? 9.624 24.436 0.327 1.00 92.12 89 TYR A O 1
ATOM 673 N N . ILE A 1 90 ? 8.504 25.167 2.122 1.00 94.19 90 ILE A N 1
ATOM 674 C CA . ILE A 1 90 ? 7.654 26.095 1.362 1.00 94.19 90 ILE A CA 1
ATOM 675 C C . ILE A 1 90 ? 8.458 27.133 0.563 1.00 94.19 90 ILE A C 1
ATOM 677 O O . ILE A 1 90 ? 8.035 27.544 -0.516 1.00 94.19 90 ILE A O 1
ATOM 681 N N . SER A 1 91 ? 9.645 27.511 1.049 1.00 95.69 91 SER A N 1
ATOM 682 C CA . SER A 1 91 ? 10.555 28.447 0.376 1.00 95.69 91 SER A CA 1
ATOM 683 C C . SER A 1 91 ? 11.105 27.918 -0.952 1.00 95.69 91 SER A C 1
ATOM 685 O O . SER A 1 91 ? 11.512 28.712 -1.796 1.00 95.69 91 SER A O 1
ATOM 687 N N . VAL A 1 92 ? 11.086 26.598 -1.163 1.00 93.38 92 VAL A N 1
ATOM 688 C CA . VAL A 1 92 ? 11.522 25.939 -2.407 1.00 93.38 92 VAL A CA 1
ATOM 689 C C . VAL A 1 92 ? 10.454 26.056 -3.509 1.00 93.38 92 VAL A C 1
ATOM 691 O O . VAL A 1 92 ? 10.734 25.827 -4.687 1.00 93.38 92 VAL A O 1
ATOM 694 N N . GLY A 1 93 ? 9.218 26.435 -3.160 1.00 91.44 93 GLY A N 1
ATOM 695 C CA . GLY A 1 93 ? 8.111 26.543 -4.109 1.00 91.44 93 GLY A CA 1
ATOM 696 C C . GLY A 1 93 ? 7.806 25.205 -4.789 1.00 91.44 93 GLY A C 1
ATOM 697 O O . GLY A 1 93 ? 7.902 24.142 -4.183 1.00 91.44 93 GLY A O 1
ATOM 698 N N . THR A 1 94 ? 7.464 25.221 -6.077 1.00 88.88 94 THR A N 1
ATOM 699 C CA . THR A 1 94 ? 7.117 23.996 -6.825 1.00 88.88 94 THR A CA 1
ATOM 700 C C . THR A 1 94 ? 8.277 23.006 -6.969 1.00 88.88 94 THR A C 1
ATOM 702 O O . THR A 1 94 ? 8.040 21.846 -7.304 1.00 88.88 94 THR A O 1
ATOM 705 N N . GLY A 1 95 ? 9.516 23.421 -6.671 1.00 87.81 95 GLY A N 1
ATOM 706 C CA . GLY A 1 95 ? 10.693 22.552 -6.692 1.00 87.81 95 GLY A CA 1
ATOM 707 C C . GLY A 1 95 ? 10.592 21.357 -5.737 1.00 87.81 95 GLY A C 1
ATOM 708 O O . GLY A 1 95 ? 11.177 20.315 -6.019 1.00 87.81 95 GLY A O 1
ATOM 709 N N . MET A 1 96 ? 9.775 21.442 -4.676 1.00 85.88 96 MET A N 1
ATOM 710 C CA . MET A 1 96 ? 9.523 20.314 -3.763 1.00 85.88 96 MET A CA 1
ATOM 711 C C . MET A 1 96 ? 8.863 19.100 -4.448 1.00 85.88 96 MET A C 1
ATOM 713 O O . MET A 1 96 ? 8.931 17.990 -3.930 1.00 85.88 96 MET A O 1
ATOM 717 N N . PHE A 1 97 ? 8.259 19.294 -5.628 1.00 85.38 97 PHE A N 1
ATOM 718 C CA . PHE A 1 97 ? 7.644 18.232 -6.430 1.00 85.38 97 PHE A CA 1
ATOM 719 C C . PHE A 1 97 ? 8.491 17.811 -7.639 1.00 85.38 97 PHE A C 1
ATOM 721 O O . PHE A 1 97 ? 8.081 16.920 -8.382 1.00 85.38 97 PHE A O 1
ATOM 728 N N . ALA A 1 98 ? 9.668 18.412 -7.851 1.00 85.06 98 ALA A N 1
ATOM 729 C CA . ALA A 1 98 ? 10.484 18.164 -9.043 1.00 85.06 98 ALA A CA 1
ATOM 730 C C . ALA A 1 98 ? 10.898 16.689 -9.188 1.00 85.06 98 ALA A C 1
ATOM 732 O O . ALA A 1 98 ? 10.986 16.175 -10.303 1.00 85.06 98 ALA A O 1
ATOM 733 N N . PHE A 1 99 ? 11.086 15.984 -8.067 1.00 86.31 99 PHE A N 1
ATOM 734 C CA . PHE A 1 99 ? 11.451 14.570 -8.080 1.00 86.31 99 PHE A CA 1
ATOM 735 C C . PHE A 1 99 ? 10.300 13.638 -8.483 1.00 86.31 99 PHE A C 1
ATOM 737 O O . PHE A 1 99 ? 10.564 12.514 -8.883 1.00 86.31 99 PHE A O 1
ATOM 744 N N . ALA A 1 100 ? 9.033 14.069 -8.460 1.00 84.06 100 ALA A N 1
ATOM 745 C CA . ALA A 1 100 ? 7.908 13.185 -8.786 1.00 84.06 100 ALA A CA 1
ATOM 746 C C . ALA A 1 100 ? 8.008 12.598 -10.210 1.00 84.06 100 ALA A C 1
ATOM 748 O O . ALA A 1 100 ? 7.720 11.422 -10.423 1.00 84.06 100 ALA A O 1
ATOM 749 N N . GLY A 1 101 ? 8.464 13.402 -11.177 1.00 83.19 101 GLY A N 1
ATOM 750 C CA . GLY A 1 101 ? 8.719 12.932 -12.541 1.00 83.19 101 GLY A CA 1
ATOM 751 C C . GLY A 1 101 ? 9.934 12.005 -12.635 1.00 83.19 101 GLY A C 1
ATOM 752 O O . GLY A 1 101 ? 9.875 11.001 -13.341 1.00 83.19 101 GLY A O 1
ATOM 753 N N . GLY A 1 102 ? 11.000 12.313 -11.887 1.00 84.31 102 GLY A N 1
ATOM 754 C CA . GLY A 1 102 ? 12.194 11.467 -11.785 1.00 84.31 102 GLY A CA 1
ATOM 755 C C . GLY A 1 102 ? 11.872 10.098 -11.191 1.00 84.31 102 GLY A C 1
ATOM 756 O O . GLY A 1 102 ? 12.205 9.085 -11.790 1.00 84.31 102 GLY A O 1
ATOM 757 N N . TYR A 1 103 ? 11.102 10.067 -10.104 1.00 82.81 103 TYR A N 1
ATOM 758 C CA . TYR A 1 103 ? 10.608 8.844 -9.477 1.00 82.81 103 TYR A CA 1
ATOM 759 C C . TYR A 1 103 ? 9.805 7.982 -10.456 1.00 82.81 103 TYR A C 1
ATOM 761 O O . TYR A 1 103 ? 10.019 6.779 -10.543 1.00 82.81 103 TYR A O 1
ATOM 769 N N . ALA A 1 104 ? 8.920 8.587 -11.257 1.00 84.75 104 ALA A N 1
ATOM 770 C CA . ALA A 1 104 ? 8.134 7.836 -12.237 1.00 84.75 104 ALA A CA 1
ATOM 771 C C . ALA A 1 104 ? 8.990 7.217 -13.361 1.00 84.75 104 ALA A C 1
ATOM 773 O O . ALA A 1 104 ? 8.588 6.213 -13.954 1.00 84.75 104 ALA A O 1
ATOM 774 N N . GLN A 1 105 ? 10.141 7.820 -13.674 1.00 84.81 105 GLN A N 1
ATOM 775 C CA . GLN A 1 105 ? 11.117 7.274 -14.621 1.00 84.81 105 GLN A CA 1
ATOM 776 C C . GLN A 1 105 ? 11.984 6.192 -13.973 1.00 84.81 105 GLN A C 1
ATOM 778 O O . GLN A 1 105 ? 12.153 5.130 -14.567 1.00 84.81 105 GLN A O 1
ATOM 783 N N . GLU A 1 106 ? 12.486 6.440 -12.763 1.00 82.88 106 GLU A N 1
ATOM 784 C CA . GLU A 1 106 ? 13.320 5.515 -11.987 1.00 82.88 106 GLU A CA 1
ATOM 785 C C . GLU A 1 106 ? 12.581 4.206 -11.700 1.00 82.88 106 GLU A C 1
ATOM 787 O O . GLU A 1 106 ? 13.069 3.123 -12.008 1.00 82.88 106 GLU A O 1
ATOM 792 N N . GLU A 1 107 ? 11.336 4.310 -11.242 1.00 81.75 107 GLU A N 1
ATOM 793 C CA . GLU A 1 107 ? 10.448 3.172 -11.005 1.00 81.75 107 GLU A CA 1
ATOM 794 C C . GLU A 1 107 ? 9.811 2.652 -12.302 1.00 81.75 107 GLU A C 1
ATOM 796 O O . GLU A 1 107 ? 8.881 1.860 -12.252 1.00 81.75 107 GLU A O 1
ATOM 801 N N . SER A 1 108 ? 10.242 3.114 -13.485 1.00 86.00 108 SER A N 1
ATOM 802 C CA . SER A 1 108 ? 9.739 2.656 -14.790 1.00 86.00 108 SER A CA 1
ATOM 803 C C . SER A 1 108 ? 8.203 2.652 -14.930 1.00 86.00 108 SER A C 1
ATOM 805 O O . SER A 1 108 ? 7.632 1.886 -15.714 1.00 86.00 108 SER A O 1
ATOM 807 N N . LEU A 1 109 ? 7.515 3.535 -14.198 1.00 83.75 109 LEU A N 1
ATOM 808 C CA . LEU A 1 109 ? 6.054 3.639 -14.194 1.00 83.75 109 LEU A CA 1
ATOM 809 C C . LEU A 1 109 ? 5.553 4.187 -15.533 1.00 83.75 109 LEU A C 1
ATOM 811 O O . LEU A 1 109 ? 4.539 3.728 -16.053 1.00 83.75 109 LEU A O 1
ATOM 815 N N . ALA A 1 110 ? 6.289 5.141 -16.115 1.00 82.88 110 ALA A N 1
ATOM 816 C CA . ALA A 1 110 ? 5.934 5.763 -17.391 1.00 82.88 110 ALA A CA 1
ATOM 817 C C . ALA A 1 110 ? 6.052 4.793 -18.580 1.00 82.88 110 ALA A C 1
ATOM 819 O O . ALA A 1 110 ? 5.243 4.839 -19.505 1.00 82.88 110 ALA A O 1
ATOM 820 N N . THR A 1 111 ? 7.049 3.904 -18.557 1.00 86.12 111 THR A N 1
ATOM 821 C CA . THR A 1 111 ? 7.253 2.886 -19.600 1.00 86.12 111 THR A CA 1
ATOM 822 C C . THR A 1 111 ? 6.419 1.633 -19.352 1.00 86.12 111 THR A C 1
ATOM 824 O O . THR A 1 111 ? 6.227 0.838 -20.270 1.00 86.12 111 THR A O 1
ATOM 827 N N . GLY A 1 112 ? 5.926 1.447 -18.127 1.00 86.81 112 GLY A N 1
ATOM 828 C CA . GLY A 1 112 ? 5.191 0.268 -17.686 1.00 86.81 112 GLY A CA 1
ATOM 829 C C . GLY A 1 112 ? 6.063 -0.966 -17.453 1.00 86.81 112 GLY A C 1
ATOM 830 O O . GLY A 1 112 ? 5.523 -2.034 -17.186 1.00 86.81 112 GLY A O 1
ATOM 831 N N . ASN A 1 113 ? 7.392 -0.841 -17.537 1.00 87.38 113 ASN A N 1
ATOM 832 C CA . ASN A 1 113 ? 8.306 -1.975 -17.354 1.00 87.38 113 ASN A CA 1
ATOM 833 C C . ASN A 1 113 ? 8.345 -2.479 -15.907 1.00 87.38 113 ASN A C 1
ATOM 835 O O . ASN A 1 113 ? 8.758 -3.609 -15.681 1.00 87.38 113 ASN A O 1
ATOM 839 N N . ALA A 1 114 ? 7.893 -1.669 -14.948 1.00 84.88 114 ALA A N 1
ATOM 840 C CA . ALA A 1 114 ? 7.742 -2.097 -13.562 1.00 84.88 114 ALA A CA 1
ATOM 841 C C . ALA A 1 114 ? 6.518 -2.984 -13.315 1.00 84.88 114 ALA A C 1
ATOM 843 O O . ALA A 1 114 ? 6.393 -3.548 -12.236 1.00 84.88 114 ALA A O 1
ATOM 844 N N . PHE A 1 115 ? 5.605 -3.118 -14.281 1.00 90.62 115 PHE A N 1
ATOM 845 C CA . PHE A 1 115 ? 4.373 -3.869 -14.077 1.00 90.62 115 PHE A CA 1
ATOM 846 C C . PHE A 1 115 ? 4.439 -5.231 -14.760 1.00 90.62 115 PHE A C 1
ATOM 848 O O . PHE A 1 115 ? 4.381 -5.326 -15.989 1.00 90.62 115 PHE A O 1
ATOM 855 N N . TRP A 1 116 ? 4.457 -6.298 -13.961 1.00 91.19 116 TRP A N 1
ATOM 856 C CA . TRP A 1 116 ? 4.453 -7.674 -14.457 1.00 91.19 116 TRP A CA 1
ATOM 857 C C . TRP A 1 116 ? 3.313 -7.943 -15.453 1.00 91.19 116 TRP A C 1
ATOM 859 O O . TRP A 1 116 ? 3.508 -8.532 -16.517 1.00 91.19 116 TRP A O 1
ATOM 869 N N . LEU A 1 117 ? 2.107 -7.449 -15.153 1.00 92.06 117 LEU A N 1
ATOM 870 C CA . LEU A 1 117 ? 0.945 -7.602 -16.031 1.00 92.06 117 LEU A CA 1
ATOM 871 C C . LEU A 1 117 ? 1.098 -6.865 -17.367 1.00 92.06 117 LEU A C 1
ATOM 873 O O . LEU A 1 117 ? 0.622 -7.365 -18.383 1.00 92.06 117 LEU A O 1
ATOM 877 N N . VAL A 1 118 ? 1.773 -5.711 -17.395 1.00 94.06 118 VAL A N 1
ATOM 878 C CA . VAL A 1 118 ? 2.083 -5.011 -18.653 1.00 94.06 118 VAL A CA 1
ATOM 879 C C . VAL A 1 118 ? 3.069 -5.829 -19.473 1.00 94.06 118 VAL A C 1
ATOM 881 O O . VAL A 1 118 ? 2.863 -5.993 -20.675 1.00 94.06 118 VAL A O 1
ATOM 884 N N . TRP A 1 119 ? 4.104 -6.384 -18.834 1.00 91.88 119 TRP A N 1
ATOM 885 C CA . TRP A 1 119 ? 5.030 -7.298 -19.499 1.00 91.88 119 TRP A CA 1
ATOM 886 C C . TRP A 1 119 ? 4.287 -8.497 -20.108 1.00 91.88 119 TRP A C 1
ATOM 888 O O . TRP A 1 119 ? 4.476 -8.788 -21.289 1.00 91.88 119 TRP A O 1
ATOM 898 N N . LEU A 1 120 ? 3.378 -9.129 -19.357 1.00 92.31 120 LEU A N 1
ATOM 899 C CA . LEU A 1 120 ? 2.569 -10.252 -19.838 1.00 92.31 120 LEU A CA 1
ATOM 900 C C . LEU A 1 120 ? 1.660 -9.853 -21.010 1.00 92.31 120 LEU A C 1
ATOM 902 O O . LEU A 1 120 ? 1.589 -10.567 -22.008 1.00 92.31 120 LEU A O 1
ATOM 906 N N . MET A 1 121 ? 0.990 -8.700 -20.925 1.00 94.31 121 MET A N 1
ATOM 907 C CA . MET A 1 121 ? 0.170 -8.175 -22.021 1.00 94.31 121 MET A CA 1
ATOM 908 C C . MET A 1 121 ? 1.004 -7.951 -23.283 1.00 94.31 121 MET A C 1
ATOM 910 O O . MET A 1 121 ? 0.542 -8.285 -24.370 1.00 94.31 121 MET A O 1
ATOM 914 N N . ARG A 1 122 ? 2.242 -7.463 -23.158 1.00 95.31 122 ARG A N 1
ATOM 915 C CA . ARG A 1 122 ? 3.154 -7.300 -24.301 1.00 95.31 122 ARG A CA 1
ATOM 916 C C . ARG A 1 122 ? 3.567 -8.626 -24.933 1.00 95.31 122 ARG A C 1
ATOM 918 O O . ARG A 1 122 ? 3.693 -8.686 -26.151 1.00 95.31 122 ARG A O 1
ATOM 925 N N . GLN A 1 123 ? 3.697 -9.702 -24.152 1.00 94.62 123 GLN A N 1
ATOM 926 C CA . GLN A 1 123 ? 3.950 -11.038 -24.714 1.00 94.62 123 GLN A CA 1
ATOM 927 C C . GLN A 1 123 ? 2.787 -11.538 -25.587 1.00 94.62 123 GLN A C 1
ATOM 929 O O . GLN A 1 123 ? 3.007 -12.290 -26.532 1.00 94.62 123 GLN A O 1
ATOM 934 N N . VAL A 1 124 ? 1.551 -11.130 -25.280 1.00 95.94 124 VAL A N 1
ATOM 935 C CA . VAL A 1 124 ? 0.341 -11.583 -25.990 1.00 95.94 124 VAL A CA 1
ATOM 936 C C . VAL A 1 124 ? -0.044 -10.649 -27.141 1.00 95.94 124 VAL A C 1
ATOM 938 O O . VAL A 1 124 ? -0.443 -11.112 -28.206 1.00 95.94 124 VAL A O 1
ATOM 941 N N . PHE A 1 125 ? 0.059 -9.336 -26.931 1.00 96.38 125 PHE A N 1
ATOM 942 C CA . PHE A 1 125 ? -0.459 -8.304 -27.836 1.00 96.38 125 PHE A CA 1
ATOM 943 C C . PHE A 1 125 ? 0.640 -7.490 -28.543 1.00 96.38 125 PHE A C 1
ATOM 945 O O . PHE A 1 125 ? 0.319 -6.597 -29.328 1.00 96.38 125 PHE A O 1
ATOM 952 N N . GLY A 1 126 ? 1.920 -7.776 -28.279 1.00 95.06 126 GLY A N 1
ATOM 953 C CA . GLY A 1 126 ? 3.055 -6.960 -28.721 1.00 95.06 126 GLY A CA 1
ATOM 954 C C . GLY A 1 126 ? 3.162 -5.627 -27.968 1.00 95.06 126 GLY A C 1
ATOM 955 O O . GLY A 1 126 ? 2.423 -5.368 -27.019 1.00 95.06 126 GLY A O 1
ATOM 956 N N . ASP A 1 127 ? 4.059 -4.740 -28.405 1.00 94.00 127 ASP A N 1
ATOM 957 C CA . ASP A 1 127 ? 4.288 -3.422 -27.783 1.00 94.00 127 ASP A CA 1
ATOM 958 C C . ASP A 1 127 ? 3.249 -2.365 -28.197 1.00 94.00 127 ASP A C 1
ATOM 960 O O . ASP A 1 127 ? 3.565 -1.266 -28.657 1.00 94.00 127 ASP A O 1
ATOM 964 N N . ALA A 1 128 ? 1.966 -2.690 -28.046 1.00 94.94 128 ALA A N 1
ATOM 965 C CA . ALA A 1 128 ? 0.895 -1.777 -28.407 1.00 94.94 128 ALA A CA 1
ATOM 966 C C . ALA A 1 128 ? 0.805 -0.582 -27.434 1.00 94.94 128 ALA A C 1
ATOM 968 O O . ALA A 1 128 ? 0.744 -0.744 -26.213 1.00 94.94 128 ALA A O 1
ATOM 969 N N . ALA A 1 129 ? 0.719 0.637 -27.981 1.00 93.75 129 ALA A N 1
ATOM 970 C CA . ALA A 1 129 ? 0.732 1.888 -27.210 1.00 93.75 129 ALA A CA 1
ATOM 971 C C . ALA A 1 129 ? -0.423 2.028 -26.195 1.00 93.75 129 ALA A C 1
ATOM 973 O O . ALA A 1 129 ? -0.326 2.806 -25.248 1.00 93.75 129 ALA A O 1
ATOM 974 N N . TRP A 1 130 ? -1.514 1.277 -26.370 1.00 95.06 130 TRP A N 1
ATOM 975 C CA . TRP A 1 130 ? -2.677 1.314 -25.480 1.00 95.06 130 TRP A CA 1
ATOM 976 C C . TRP A 1 130 ? -2.509 0.479 -24.202 1.00 95.06 130 TRP A C 1
ATOM 978 O O . TRP A 1 130 ? -3.272 0.687 -23.261 1.00 95.06 130 TRP A O 1
ATOM 988 N N . ILE A 1 131 ? -1.523 -0.428 -24.130 1.00 95.88 131 ILE A N 1
ATOM 989 C CA . ILE A 1 131 ? -1.376 -1.373 -23.007 1.00 95.88 131 ILE A CA 1
ATOM 990 C C . ILE A 1 131 ? -1.176 -0.633 -21.684 1.00 95.88 131 ILE A C 1
ATOM 992 O O . ILE A 1 131 ? -1.916 -0.866 -20.729 1.00 95.88 131 ILE A O 1
ATOM 996 N N . VAL A 1 132 ? -0.208 0.286 -21.629 1.00 93.12 132 VAL A N 1
ATOM 997 C CA . VAL A 1 132 ? 0.121 1.014 -20.393 1.00 93.12 132 VAL A CA 1
ATOM 998 C C . VAL A 1 132 ? -1.044 1.907 -19.935 1.00 93.12 132 VAL A C 1
ATOM 1000 O O . VAL A 1 132 ? -1.445 1.780 -18.777 1.00 93.12 132 VAL A O 1
ATOM 1003 N N . PRO A 1 133 ? -1.666 2.747 -20.792 1.00 94.12 133 PRO A N 1
ATOM 1004 C CA . PRO A 1 133 ? -2.835 3.531 -20.393 1.00 94.12 133 PRO A CA 1
ATOM 1005 C C . PRO A 1 133 ? -4.006 2.681 -19.894 1.00 94.12 133 PRO A C 1
ATOM 1007 O O . PRO A 1 133 ? -4.581 2.996 -18.855 1.00 94.12 133 PRO A O 1
ATOM 1010 N N . VAL A 1 134 ? -4.352 1.594 -20.595 1.00 95.19 134 VAL A N 1
ATOM 1011 C CA . VAL A 1 134 ? -5.453 0.705 -20.186 1.00 95.19 134 VAL A CA 1
ATOM 1012 C C . VAL A 1 134 ? -5.146 0.044 -18.846 1.00 95.19 134 VAL A C 1
ATOM 1014 O O . VAL A 1 134 ? -6.021 -0.013 -17.983 1.00 95.19 134 VAL A O 1
ATOM 1017 N N . TYR A 1 135 ? -3.906 -0.404 -18.645 1.00 94.56 135 TYR A N 1
ATOM 1018 C CA . TYR A 1 135 ? -3.467 -0.993 -17.387 1.00 94.56 135 TYR A CA 1
ATOM 1019 C C . TYR A 1 135 ? -3.588 -0.011 -16.217 1.00 94.56 135 TYR A C 1
ATOM 1021 O O . TYR A 1 135 ? -4.220 -0.326 -15.209 1.00 94.56 135 TYR A O 1
ATOM 1029 N N . LEU A 1 136 ? -3.036 1.197 -16.366 1.00 92.88 136 LEU A N 1
ATOM 1030 C CA . LEU A 1 136 ? -3.068 2.220 -15.322 1.00 92.88 136 LEU A CA 1
ATOM 1031 C C . LEU A 1 136 ? -4.499 2.666 -15.011 1.00 92.88 136 LEU A C 1
ATOM 1033 O O . LEU A 1 136 ? -4.874 2.739 -13.844 1.00 92.88 136 LEU A O 1
ATOM 1037 N N . LEU A 1 137 ? -5.323 2.914 -16.035 1.00 94.88 137 LEU A N 1
ATOM 1038 C CA . LEU A 1 137 ? -6.726 3.287 -15.847 1.00 94.88 137 LEU A CA 1
ATOM 1039 C C . LEU A 1 137 ? -7.528 2.164 -15.183 1.00 94.88 137 LEU A C 1
ATOM 1041 O O . LEU A 1 137 ? -8.305 2.434 -14.270 1.00 94.88 137 LEU A O 1
ATOM 1045 N N . GLY A 1 138 ? -7.318 0.912 -15.596 1.00 96.00 138 GLY A N 1
ATOM 1046 C CA . GLY A 1 138 ? -7.965 -0.254 -14.998 1.00 96.00 138 GLY A CA 1
ATOM 1047 C C . GLY A 1 138 ? -7.563 -0.460 -13.537 1.00 96.00 138 GLY A C 1
ATOM 1048 O O . GLY A 1 138 ? -8.428 -0.654 -12.682 1.00 96.00 138 GLY A O 1
ATOM 1049 N N . GLY A 1 139 ? -6.267 -0.346 -13.234 1.00 94.94 139 GLY A N 1
ATOM 1050 C CA . GLY A 1 139 ? -5.738 -0.416 -11.873 1.00 94.94 139 GLY A CA 1
ATOM 1051 C C . GLY A 1 139 ? -6.289 0.701 -10.986 1.00 94.94 139 GLY A C 1
ATOM 1052 O O . GLY A 1 139 ? -6.834 0.427 -9.920 1.00 94.94 139 GLY A O 1
ATOM 1053 N N . LEU A 1 140 ? -6.239 1.955 -11.446 1.00 95.31 140 LEU A N 1
ATOM 1054 C CA . LEU A 1 140 ? -6.797 3.101 -10.719 1.00 95.31 140 LEU A CA 1
ATOM 1055 C C . LEU A 1 140 ? -8.308 2.967 -10.503 1.00 95.31 140 LEU A C 1
ATOM 1057 O O . LEU A 1 140 ? -8.790 3.248 -9.406 1.00 95.31 140 LEU A O 1
ATOM 1061 N N . ALA A 1 141 ? -9.056 2.505 -11.508 1.00 97.44 141 ALA A N 1
ATOM 1062 C CA . ALA A 1 141 ? -10.490 2.270 -11.386 1.00 97.44 141 ALA A CA 1
ATOM 1063 C C . ALA A 1 141 ? -10.800 1.178 -10.354 1.00 97.44 141 ALA A C 1
ATOM 1065 O O . ALA A 1 141 ? -11.680 1.366 -9.513 1.00 97.44 141 ALA A O 1
ATOM 1066 N N . LEU A 1 142 ? -10.057 0.066 -10.363 1.00 96.81 142 LEU A N 1
ATOM 1067 C CA . LEU A 1 142 ? -10.223 -1.008 -9.385 1.00 96.81 142 LEU A CA 1
ATOM 1068 C C . LEU A 1 142 ? -9.874 -0.541 -7.968 1.00 96.81 142 LEU A C 1
ATOM 1070 O O . LEU A 1 142 ? -10.662 -0.750 -7.046 1.00 96.81 142 LEU A O 1
ATOM 1074 N N . LEU A 1 143 ? -8.720 0.101 -7.780 1.00 97.69 143 LEU A N 1
ATOM 1075 C CA . LEU A 1 143 ? -8.290 0.599 -6.471 1.00 97.69 143 LEU A CA 1
ATOM 1076 C C . LEU A 1 143 ? -9.243 1.675 -5.950 1.00 97.69 143 LEU A C 1
ATOM 1078 O O . LEU A 1 143 ? -9.628 1.633 -4.784 1.00 97.69 143 LEU A O 1
ATOM 1082 N N . GLY A 1 144 ? -9.689 2.585 -6.818 1.00 97.38 144 GLY A N 1
ATOM 1083 C CA . GLY A 1 144 ? -10.707 3.583 -6.504 1.00 97.38 144 GLY A CA 1
ATOM 1084 C C . GLY A 1 144 ? -12.033 2.939 -6.104 1.00 97.38 144 GLY A C 1
ATOM 1085 O O . GLY A 1 144 ? -12.611 3.304 -5.083 1.00 97.38 144 GLY A O 1
ATOM 1086 N N . PHE A 1 145 ? -12.488 1.924 -6.841 1.00 97.69 145 PHE A N 1
ATOM 1087 C CA . PHE A 1 145 ? -13.686 1.163 -6.494 1.00 97.69 145 PHE A CA 1
ATOM 1088 C C . PHE A 1 145 ? -13.558 0.481 -5.125 1.00 97.69 145 PHE A C 1
ATOM 1090 O O . PHE A 1 145 ? -14.451 0.618 -4.291 1.00 97.69 145 PHE A O 1
ATOM 1097 N N . LEU A 1 146 ? -12.450 -0.215 -4.856 1.00 97.88 146 LEU A N 1
ATOM 1098 C CA . LEU A 1 146 ? -12.204 -0.883 -3.574 1.00 97.88 146 LEU A CA 1
ATOM 1099 C C . LEU A 1 146 ? -12.099 0.120 -2.414 1.00 97.88 146 LEU A C 1
ATOM 1101 O O . LEU A 1 146 ? -12.677 -0.112 -1.350 1.00 97.88 146 LEU A O 1
ATOM 1105 N N . ALA A 1 147 ? -11.427 1.252 -2.631 1.00 97.31 147 ALA A N 1
ATOM 1106 C CA . ALA A 1 147 ? -11.337 2.352 -1.677 1.00 97.31 147 ALA A CA 1
ATOM 1107 C C . ALA A 1 147 ? -12.717 2.937 -1.356 1.00 97.31 147 ALA A C 1
ATOM 1109 O O . ALA A 1 147 ? -13.064 3.072 -0.186 1.00 97.31 147 ALA A O 1
ATOM 1110 N N . LEU A 1 148 ? -13.545 3.205 -2.369 1.00 95.88 148 LEU A N 1
ATOM 1111 C CA . LEU A 1 148 ? -14.918 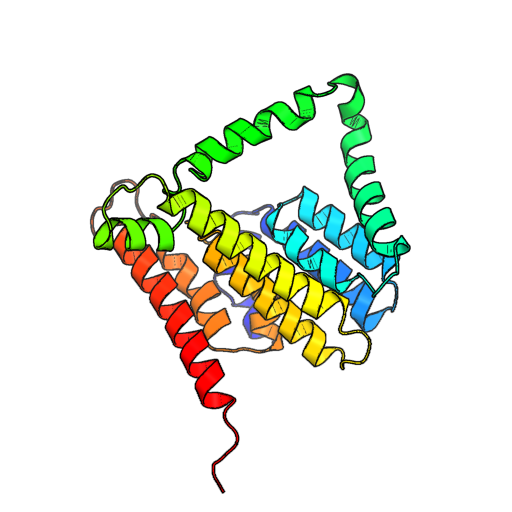3.672 -2.174 1.00 95.88 148 LEU A CA 1
ATOM 1112 C C . LEU A 1 148 ? -15.764 2.621 -1.446 1.00 95.88 148 LEU A C 1
ATOM 1114 O O . LEU A 1 148 ? -16.430 2.934 -0.464 1.00 95.88 148 LEU A O 1
ATOM 1118 N N . ARG A 1 149 ? -15.695 1.346 -1.840 1.00 95.94 149 ARG A N 1
ATOM 1119 C CA . ARG A 1 149 ? -16.386 0.250 -1.135 1.00 95.94 149 ARG A CA 1
ATOM 1120 C C . ARG A 1 149 ? -15.969 0.144 0.334 1.00 95.94 149 ARG A C 1
ATOM 1122 O O . ARG A 1 149 ? -16.788 -0.248 1.167 1.00 95.94 149 ARG A O 1
ATOM 1129 N N . LEU A 1 150 ? -14.722 0.481 0.659 1.00 96.50 150 LEU A N 1
ATOM 1130 C CA . LEU A 1 150 ? -14.242 0.573 2.033 1.00 96.50 150 LEU A CA 1
ATOM 1131 C C . LEU A 1 150 ? -14.755 1.836 2.740 1.00 96.50 150 LEU A C 1
ATOM 1133 O O . LEU A 1 150 ? -15.221 1.745 3.869 1.00 96.50 150 LEU A O 1
ATOM 1137 N N . SER A 1 151 ? -14.736 3.005 2.111 1.00 94.62 151 SER A N 1
ATOM 1138 C CA . SER A 1 151 ? -15.242 4.239 2.733 1.00 94.62 151 SER A CA 1
ATOM 1139 C C . SER A 1 151 ? -16.756 4.240 2.943 1.00 94.62 151 SER A C 1
ATOM 1141 O O . SER A 1 151 ? -17.243 4.940 3.819 1.00 94.62 151 SER A O 1
ATOM 1143 N N . PHE A 1 152 ? -17.502 3.434 2.184 1.00 93.69 152 PHE A N 1
ATOM 1144 C CA . PHE A 1 152 ? -18.951 3.260 2.322 1.00 93.69 152 PHE A CA 1
ATOM 1145 C C . PHE A 1 152 ? -19.348 2.028 3.155 1.00 93.69 152 PHE A C 1
ATOM 1147 O O . PHE A 1 152 ? -20.484 1.567 3.091 1.00 93.69 152 PHE A O 1
ATOM 1154 N N . SER A 1 153 ? -18.424 1.509 3.967 1.00 89.31 153 SER A N 1
ATOM 1155 C CA . SER A 1 153 ? -18.616 0.323 4.817 1.00 89.31 153 SER A CA 1
ATOM 1156 C C . SER A 1 153 ? -19.043 0.635 6.259 1.00 89.31 153 SER A C 1
ATOM 1158 O O . SER A 1 153 ? -18.790 -0.157 7.159 1.00 89.31 153 SER A O 1
ATOM 1160 N N . ASP A 1 154 ? -19.664 1.788 6.521 1.00 79.75 154 ASP A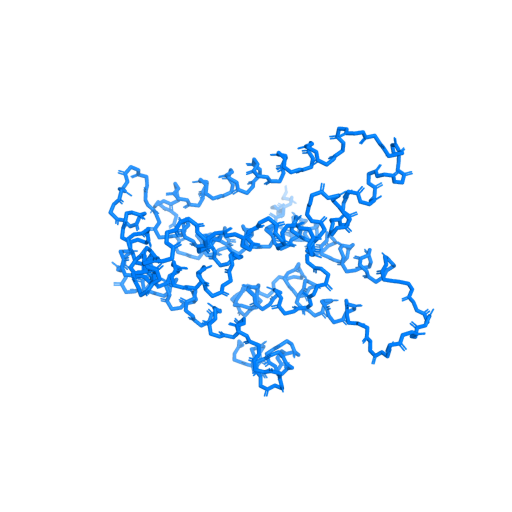 N 1
ATOM 1161 C CA . ASP A 1 154 ? -19.912 2.276 7.892 1.00 79.75 154 ASP A CA 1
ATOM 1162 C C . ASP A 1 154 ? -20.769 1.338 8.759 1.00 79.75 154 ASP A C 1
ATOM 1164 O O . ASP A 1 154 ? -20.598 1.309 9.978 1.00 79.75 154 ASP A O 1
ATOM 1168 N N . ASN A 1 155 ? -21.656 0.559 8.135 1.00 84.50 155 ASN A N 1
ATOM 1169 C CA . ASN A 1 155 ? -22.506 -0.418 8.822 1.00 84.50 155 ASN A CA 1
ATOM 1170 C C . ASN A 1 155 ? -21.849 -1.800 8.969 1.00 84.50 155 ASN A C 1
ATOM 1172 O O . ASN A 1 155 ? -22.415 -2.677 9.616 1.00 84.50 155 ASN A O 1
ATOM 1176 N N . ASP A 1 156 ? -20.687 -2.016 8.351 1.00 90.19 156 ASP A N 1
ATOM 1177 C CA . ASP A 1 156 ? -19.984 -3.290 8.420 1.00 90.19 156 ASP A CA 1
ATOM 1178 C C . ASP A 1 156 ? -19.219 -3.428 9.741 1.00 90.19 156 ASP A C 1
ATOM 1180 O O . ASP A 1 156 ? -18.663 -2.463 10.277 1.00 90.19 156 ASP A O 1
ATOM 1184 N N . ASP A 1 157 ? -19.124 -4.663 10.237 1.00 93.75 157 ASP A N 1
ATOM 1185 C CA . ASP A 1 157 ? -18.260 -4.971 11.373 1.00 93.75 157 ASP A CA 1
ATOM 1186 C C . ASP A 1 157 ? -16.789 -4.625 11.072 1.00 93.75 157 ASP A C 1
ATOM 1188 O O . ASP A 1 157 ? -16.305 -4.723 9.939 1.00 93.75 157 ASP A O 1
ATOM 1192 N N . VAL A 1 158 ? -16.048 -4.246 12.116 1.00 94.12 158 VAL A N 1
ATOM 1193 C CA . VAL A 1 158 ? -14.648 -3.825 12.009 1.00 94.12 158 VAL A CA 1
ATOM 1194 C C . VAL A 1 158 ? -13.762 -4.892 11.366 1.00 94.12 158 VAL A C 1
ATOM 1196 O O . VAL A 1 158 ? -12.855 -4.541 10.609 1.00 94.12 158 VAL A O 1
ATOM 1199 N N . VAL A 1 159 ? -14.032 -6.182 11.598 1.00 94.81 159 VAL A N 1
ATOM 1200 C CA . VAL A 1 159 ? -13.272 -7.278 10.986 1.00 94.81 159 VAL A CA 1
ATOM 1201 C C . VAL A 1 159 ? -13.458 -7.268 9.473 1.00 94.81 159 VAL A C 1
ATOM 1203 O O . VAL A 1 159 ? -12.472 -7.340 8.740 1.00 94.81 159 VAL A O 1
ATOM 1206 N N . LEU A 1 160 ? -14.692 -7.096 8.992 1.00 95.06 160 LEU A N 1
ATOM 1207 C CA . LEU A 1 160 ? -14.987 -7.032 7.561 1.00 95.06 160 LEU A CA 1
ATOM 1208 C C . LEU A 1 160 ? -14.350 -5.797 6.909 1.00 95.06 160 LEU A C 1
ATOM 1210 O O . LEU A 1 160 ? -13.802 -5.882 5.808 1.00 95.06 160 LEU A O 1
ATOM 1214 N N . ARG A 1 161 ? -14.352 -4.653 7.601 1.00 96.44 161 ARG A N 1
ATOM 1215 C CA . ARG A 1 161 ? -13.668 -3.438 7.129 1.00 96.44 161 ARG A CA 1
ATOM 1216 C C . ARG A 1 161 ? -12.155 -3.645 7.023 1.00 96.44 161 ARG A C 1
ATOM 1218 O O . ARG A 1 161 ? -11.558 -3.252 6.023 1.00 96.44 161 ARG A O 1
ATOM 1225 N N . LEU A 1 162 ? -11.535 -4.297 8.010 1.00 97.06 162 LEU A N 1
ATOM 1226 C CA . LEU A 1 162 ? -10.108 -4.639 7.978 1.00 97.06 162 LEU A CA 1
ATOM 1227 C C . LEU A 1 162 ? -9.782 -5.642 6.863 1.00 97.06 162 LEU A C 1
ATOM 1229 O O . LEU A 1 162 ? -8.739 -5.517 6.229 1.00 97.06 162 LEU A O 1
ATOM 1233 N N . GLN A 1 163 ? -10.669 -6.604 6.587 1.00 96.06 163 GLN A N 1
ATOM 1234 C CA . GLN A 1 163 ? -10.514 -7.529 5.460 1.00 96.06 163 GLN A CA 1
ATOM 1235 C C . GLN A 1 163 ? -10.550 -6.785 4.124 1.00 96.06 163 GLN A C 1
ATOM 1237 O O . GLN A 1 163 ? -9.681 -6.996 3.282 1.00 96.06 163 GLN A O 1
ATOM 1242 N N . ARG A 1 164 ? -11.515 -5.875 3.936 1.00 97.00 164 ARG A N 1
ATOM 1243 C CA . ARG A 1 164 ? -11.595 -5.031 2.732 1.00 97.00 164 ARG A CA 1
ATOM 1244 C C . ARG A 1 164 ? -10.360 -4.151 2.567 1.00 97.00 164 ARG A C 1
ATOM 1246 O O . ARG A 1 164 ? -9.848 -4.049 1.458 1.00 97.00 164 ARG A O 1
ATOM 1253 N N . LEU A 1 165 ? -9.858 -3.566 3.656 1.00 98.06 165 LEU A N 1
ATOM 1254 C CA . LEU A 1 165 ? -8.602 -2.820 3.642 1.00 98.06 165 LEU A CA 1
ATOM 1255 C C . LEU A 1 165 ? -7.419 -3.709 3.239 1.00 98.06 165 LEU A C 1
ATOM 1257 O O . LEU A 1 165 ? -6.635 -3.317 2.383 1.00 98.06 165 LEU A O 1
ATOM 1261 N N . GLY A 1 166 ? -7.311 -4.910 3.811 1.00 97.62 166 GLY A N 1
ATOM 1262 C CA . GLY A 1 166 ? -6.269 -5.864 3.439 1.00 97.62 166 GLY A CA 1
ATOM 1263 C C . GLY A 1 166 ? -6.303 -6.188 1.946 1.00 97.62 166 GLY A C 1
ATOM 1264 O O . GLY A 1 166 ? -5.267 -6.156 1.291 1.00 97.62 166 GLY A O 1
ATOM 1265 N N . TRP A 1 167 ? -7.489 -6.435 1.384 1.00 97.38 167 TRP A N 1
ATOM 1266 C CA . TRP A 1 167 ? -7.647 -6.697 -0.049 1.00 97.38 167 TRP A CA 1
ATOM 1267 C C . TRP A 1 167 ? -7.367 -5.476 -0.932 1.00 97.38 167 TRP A C 1
ATOM 1269 O O . TRP A 1 167 ? -6.819 -5.643 -2.017 1.00 97.38 167 TRP A O 1
ATOM 1279 N N . LEU A 1 168 ? -7.675 -4.260 -0.474 1.00 98.12 168 LEU A N 1
ATOM 1280 C CA . LEU A 1 168 ? -7.268 -3.023 -1.148 1.00 98.12 168 LEU A CA 1
ATOM 1281 C C . LEU A 1 168 ? -5.738 -2.884 -1.180 1.00 98.12 168 LEU A C 1
ATOM 1283 O O . LEU A 1 168 ? -5.176 -2.602 -2.234 1.00 98.12 168 LEU A O 1
ATOM 1287 N N . VAL A 1 169 ? -5.062 -3.124 -0.052 1.00 97.56 169 VAL A N 1
ATOM 1288 C CA . VAL A 1 169 ? -3.591 -3.110 0.033 1.00 97.56 169 VAL A CA 1
ATOM 1289 C C . VAL A 1 169 ? -2.984 -4.191 -0.858 1.00 97.56 169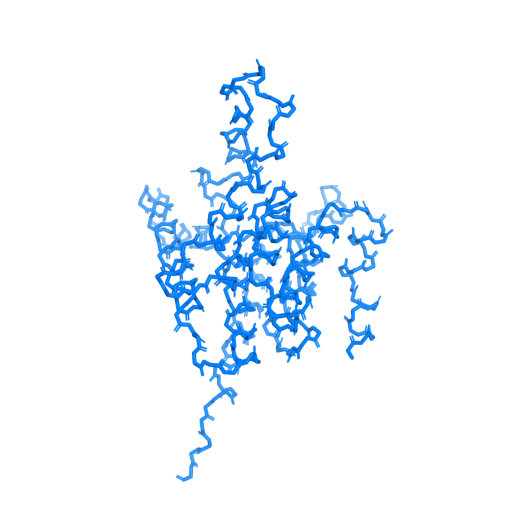 VAL A C 1
ATOM 1291 O O . VAL A 1 169 ? -2.049 -3.912 -1.600 1.00 97.56 169 VAL A O 1
ATOM 1294 N N . PHE A 1 170 ? -3.536 -5.405 -0.833 1.00 97.00 170 PHE A N 1
ATOM 1295 C CA . PHE A 1 170 ? -3.095 -6.507 -1.686 1.00 97.00 170 PHE A CA 1
ATOM 1296 C C . PHE A 1 170 ? -3.240 -6.170 -3.172 1.00 97.00 170 PHE A C 1
ATOM 1298 O O . PHE A 1 170 ? -2.296 -6.351 -3.935 1.00 97.00 170 PHE A O 1
ATOM 1305 N N . ALA A 1 171 ? -4.402 -5.650 -3.580 1.00 96.69 171 ALA A N 1
ATOM 1306 C CA . ALA A 1 171 ? -4.627 -5.213 -4.952 1.00 96.69 171 ALA A CA 1
ATOM 1307 C C . ALA A 1 171 ? -3.640 -4.105 -5.339 1.00 96.69 171 ALA A C 1
ATOM 1309 O O . ALA A 1 171 ? -3.069 -4.153 -6.421 1.00 96.69 171 ALA A O 1
ATOM 1310 N N . GLY A 1 172 ? -3.386 -3.145 -4.447 1.00 95.50 172 GLY A N 1
ATOM 1311 C CA . GLY A 1 172 ? -2.406 -2.087 -4.679 1.00 95.50 172 GLY A CA 1
ATOM 1312 C C . GLY A 1 172 ? -0.998 -2.628 -4.894 1.00 95.50 172 GLY A C 1
ATOM 1313 O O . GLY A 1 172 ? -0.361 -2.269 -5.875 1.00 95.50 172 GLY A O 1
ATOM 1314 N N . LEU A 1 173 ? -0.542 -3.539 -4.032 1.00 94.44 173 LEU A N 1
ATOM 1315 C CA . LEU A 1 173 ? 0.756 -4.205 -4.168 1.00 94.44 173 LEU A CA 1
ATOM 1316 C C . LEU A 1 173 ? 0.873 -4.980 -5.482 1.00 94.44 173 LEU A C 1
ATOM 1318 O O . LEU A 1 173 ? 1.876 -4.857 -6.173 1.00 94.44 173 LEU A O 1
ATOM 1322 N N . PHE A 1 174 ? -0.167 -5.727 -5.848 1.00 94.00 174 PHE A N 1
ATOM 1323 C CA . PHE A 1 174 ? -0.182 -6.510 -7.079 1.00 94.00 174 PHE A CA 1
ATOM 1324 C C . PHE A 1 174 ? -0.164 -5.627 -8.337 1.00 94.00 174 PHE A C 1
ATOM 1326 O O . PHE A 1 174 ? 0.591 -5.892 -9.263 1.00 94.00 174 PHE A O 1
ATOM 1333 N N . PHE A 1 175 ? -0.959 -4.551 -8.372 1.00 90.88 175 PHE A N 1
ATOM 1334 C CA . PHE A 1 175 ? -1.019 -3.657 -9.535 1.00 90.88 175 PHE A CA 1
ATOM 1335 C C . PHE A 1 175 ? 0.187 -2.724 -9.644 1.00 90.88 175 PHE A C 1
ATOM 1337 O O . PHE A 1 175 ? 0.614 -2.394 -10.750 1.00 90.88 175 PHE A O 1
ATOM 1344 N N . LEU A 1 176 ? 0.743 -2.290 -8.516 1.00 83.50 176 LEU A N 1
ATOM 1345 C CA . LEU A 1 176 ? 1.992 -1.534 -8.519 1.00 83.50 176 LEU A CA 1
ATOM 1346 C C . LEU A 1 176 ? 3.188 -2.448 -8.801 1.00 83.50 176 LEU A C 1
ATOM 1348 O O . LEU A 1 176 ? 4.203 -1.945 -9.266 1.00 83.50 176 LEU A O 1
ATOM 1352 N N . SER A 1 177 ? 3.035 -3.766 -8.593 1.00 70.88 177 SER A N 1
ATOM 1353 C CA . SER A 1 177 ? 3.971 -4.821 -8.996 1.00 70.88 177 SER A CA 1
ATOM 1354 C C . SER A 1 177 ? 5.406 -4.494 -8.601 1.00 70.88 177 SER A C 1
ATOM 1356 O O . SER A 1 177 ? 6.325 -4.632 -9.402 1.00 70.88 177 SER A O 1
ATOM 1358 N N . SER A 1 178 ? 5.609 -3.988 -7.382 1.00 69.19 178 SER A N 1
ATOM 1359 C CA . SER A 1 178 ? 6.927 -3.482 -7.030 1.00 69.19 178 SER A CA 1
ATOM 1360 C C . SER A 1 178 ? 7.924 -4.632 -7.074 1.00 69.19 178 SER A C 1
ATOM 1362 O O . SER A 1 178 ? 7.794 -5.580 -6.295 1.00 69.19 178 SER A O 1
ATOM 1364 N N . GLY A 1 179 ? 8.947 -4.515 -7.918 1.00 80.38 179 GLY A N 1
ATOM 1365 C CA . GLY A 1 179 ? 10.062 -5.460 -7.997 1.00 80.38 179 GLY A CA 1
ATOM 1366 C C . GLY A 1 179 ? 10.918 -5.521 -6.730 1.00 80.38 179 GLY A C 1
ATOM 1367 O O . GLY A 1 179 ? 12.019 -6.054 -6.758 1.00 80.38 179 GLY A O 1
ATOM 1368 N N . TYR A 1 180 ? 10.426 -4.964 -5.622 1.00 87.50 180 TYR A N 1
ATOM 1369 C CA . TYR A 1 180 ? 11.146 -4.811 -4.382 1.00 87.50 180 TYR A CA 1
ATOM 1370 C C . TYR A 1 180 ? 10.381 -5.433 -3.199 1.00 87.50 180 TYR A C 1
ATOM 1372 O O . TYR A 1 180 ? 9.221 -5.079 -2.951 1.00 87.50 180 TYR A O 1
ATOM 1380 N N . PRO A 1 181 ? 11.024 -6.317 -2.419 1.00 90.75 181 PRO A N 1
ATOM 1381 C CA . PRO A 1 181 ? 10.386 -7.062 -1.329 1.00 90.75 181 PRO A CA 1
ATOM 1382 C C . PRO A 1 181 ? 9.829 -6.181 -0.199 1.00 90.75 181 PRO A C 1
ATOM 1384 O O . PRO A 1 181 ? 8.788 -6.498 0.379 1.00 90.75 181 PRO A O 1
ATOM 1387 N N . TRP A 1 182 ? 10.481 -5.057 0.112 1.00 92.62 182 TRP A N 1
ATOM 1388 C CA . TRP A 1 182 ? 10.124 -4.211 1.258 1.00 92.62 182 TRP A CA 1
ATOM 1389 C C . TRP A 1 182 ? 8.721 -3.600 1.175 1.00 92.62 182 TRP A C 1
ATOM 1391 O O . TRP A 1 182 ? 8.086 -3.422 2.212 1.00 92.62 182 TRP A O 1
ATOM 1401 N N . TYR A 1 183 ? 8.171 -3.357 -0.020 1.00 93.12 183 TYR A N 1
ATOM 1402 C CA . TYR A 1 183 ? 6.809 -2.823 -0.152 1.00 93.12 183 TYR A CA 1
ATOM 1403 C C . TYR A 1 183 ? 5.760 -3.781 0.432 1.00 93.12 183 TYR A C 1
ATOM 1405 O O . TYR A 1 183 ? 4.755 -3.348 1.007 1.00 93.12 183 TYR A O 1
ATOM 1413 N N . TYR A 1 184 ? 6.024 -5.090 0.377 1.00 95.12 184 TYR A N 1
ATOM 1414 C CA . TYR A 1 184 ? 5.142 -6.119 0.923 1.00 95.12 184 TYR A CA 1
ATOM 1415 C C . TYR A 1 184 ? 5.068 -6.104 2.456 1.00 95.12 184 TYR A C 1
ATOM 1417 O O . TYR A 1 184 ? 4.162 -6.722 3.020 1.00 95.12 184 TYR A O 1
ATOM 1425 N N . LEU A 1 185 ? 5.914 -5.333 3.156 1.00 95.25 185 LEU A N 1
ATOM 1426 C CA . LEU A 1 185 ? 5.724 -5.058 4.584 1.00 95.25 185 LEU A CA 1
ATOM 1427 C C . LEU A 1 185 ? 4.342 -4.460 4.876 1.00 95.25 185 LEU A C 1
ATOM 1429 O O . LEU A 1 185 ? 3.756 -4.765 5.913 1.00 95.25 185 LEU A O 1
ATOM 1433 N N . MET A 1 186 ? 3.772 -3.680 3.950 1.00 95.94 186 MET A N 1
ATOM 1434 C CA . MET A 1 186 ? 2.424 -3.123 4.103 1.00 95.94 186 MET A CA 1
ATOM 1435 C C . MET A 1 186 ? 1.333 -4.208 4.170 1.00 95.94 186 MET A C 1
ATOM 1437 O O . MET A 1 186 ? 0.289 -4.001 4.789 1.00 95.94 186 MET A O 1
ATOM 1441 N N . ALA A 1 187 ? 1.573 -5.388 3.586 1.00 96.00 187 ALA A N 1
ATOM 1442 C CA . ALA A 1 187 ? 0.669 -6.534 3.671 1.00 96.00 187 ALA A CA 1
ATOM 1443 C C . ALA A 1 187 ? 0.832 -7.350 4.968 1.00 96.00 187 ALA A C 1
ATOM 1445 O O . ALA A 1 187 ? -0.088 -8.073 5.364 1.00 96.00 187 ALA A O 1
ATOM 1446 N N . LEU A 1 188 ? 1.973 -7.236 5.654 1.00 95.50 188 LEU A N 1
ATOM 1447 C CA . LEU A 1 188 ? 2.319 -8.077 6.799 1.00 95.50 188 LEU A CA 1
ATOM 1448 C C . LEU A 1 188 ? 1.317 -8.003 7.973 1.00 95.50 188 LEU A C 1
ATOM 1450 O O . LEU A 1 188 ? 0.985 -9.057 8.525 1.00 95.50 188 LEU A O 1
ATOM 1454 N N . PRO A 1 189 ? 0.745 -6.838 8.346 1.00 96.25 189 PRO A N 1
ATOM 1455 C CA . PRO A 1 189 ? -0.304 -6.795 9.366 1.00 96.25 189 PRO A CA 1
ATOM 1456 C C . PRO A 1 189 ? -1.501 -7.700 9.032 1.00 96.25 189 PRO A C 1
ATOM 1458 O O . PRO A 1 189 ? -2.081 -8.322 9.921 1.00 96.25 189 PRO A O 1
ATOM 1461 N N . PHE A 1 190 ? -1.848 -7.839 7.750 1.00 96.06 190 PHE A N 1
ATOM 1462 C CA . PHE A 1 190 ? -2.974 -8.660 7.300 1.00 96.06 190 PHE A CA 1
ATOM 1463 C C . PHE A 1 190 ? -2.644 -10.157 7.273 1.00 96.06 190 PHE A C 1
ATOM 1465 O O . PHE A 1 190 ? -3.532 -10.973 7.528 1.00 96.06 190 PHE A O 1
ATOM 1472 N N . VAL A 1 191 ? -1.372 -10.532 7.085 1.00 95.38 191 VAL A N 1
ATOM 1473 C CA . VAL A 1 191 ? -0.891 -11.903 7.343 1.00 95.38 191 VAL A CA 1
ATOM 1474 C C . VAL A 1 191 ? -1.150 -12.278 8.802 1.00 95.38 191 VAL A C 1
ATOM 1476 O O . VAL A 1 191 ? -1.708 -13.333 9.090 1.00 95.38 191 VAL A O 1
ATOM 1479 N N . VAL A 1 192 ? -0.805 -11.388 9.736 1.00 94.12 192 VAL A N 1
ATOM 1480 C CA . VAL A 1 192 ? -0.977 -11.633 11.176 1.00 94.12 192 VAL A CA 1
ATOM 1481 C C . VAL A 1 192 ? -2.455 -11.708 11.574 1.00 94.12 192 VAL A C 1
ATOM 1483 O O . VAL A 1 192 ? -2.818 -12.500 12.451 1.00 94.12 192 VAL A O 1
ATOM 1486 N N . LEU A 1 193 ? -3.304 -10.883 10.956 1.00 93.50 193 LEU A N 1
ATOM 1487 C CA . LEU A 1 193 ? -4.732 -10.816 11.267 1.00 93.50 193 LEU A CA 1
ATOM 1488 C C . LEU A 1 193 ? -5.530 -11.971 10.655 1.00 93.50 193 LEU A C 1
ATOM 1490 O O . LEU A 1 193 ? -6.335 -12.582 11.362 1.00 93.50 193 LEU A O 1
ATOM 1494 N N . PHE A 1 194 ? -5.309 -12.267 9.371 1.00 91.69 194 PHE A N 1
ATOM 1495 C CA . PHE A 1 194 ? -6.159 -13.170 8.588 1.00 91.69 194 PHE A CA 1
ATOM 1496 C C . PHE A 1 194 ? -5.454 -14.440 8.122 1.00 91.69 194 PHE A C 1
ATOM 1498 O O . PHE A 1 194 ? -6.121 -15.446 7.903 1.00 91.69 194 PHE A O 1
ATOM 1505 N N . GLY A 1 195 ? -4.129 -14.411 7.956 1.00 91.44 195 GLY A N 1
ATOM 1506 C CA . GLY A 1 195 ? -3.335 -15.588 7.597 1.00 91.44 195 GLY A CA 1
ATOM 1507 C C . GLY A 1 195 ? -3.727 -16.253 6.277 1.00 91.44 195 GLY A C 1
ATOM 1508 O O . GLY A 1 195 ? -3.460 -17.439 6.106 1.00 91.44 195 GLY A O 1
ATOM 1509 N N . THR A 1 196 ? -4.379 -15.538 5.352 1.00 93.06 196 THR A N 1
ATOM 1510 C CA . THR A 1 196 ? -4.815 -16.153 4.090 1.00 93.06 196 THR A CA 1
ATOM 1511 C C . THR A 1 196 ? -3.605 -16.482 3.207 1.00 93.06 196 THR A C 1
ATOM 1513 O O . THR A 1 196 ? -2.661 -15.682 3.186 1.00 93.06 196 THR A O 1
ATOM 1516 N N . PRO A 1 197 ? -3.649 -17.559 2.404 1.00 94.56 197 PRO A N 1
ATOM 1517 C CA . PRO A 1 197 ? -2.564 -17.929 1.498 1.00 94.56 197 PRO A CA 1
ATOM 1518 C C . PRO A 1 197 ? -2.131 -16.820 0.537 1.00 94.56 197 PRO A C 1
ATOM 1520 O O . PRO A 1 197 ? -0.945 -16.715 0.261 1.00 94.56 197 PRO A O 1
ATOM 1523 N N . ALA A 1 198 ? -3.048 -15.957 0.082 1.00 95.38 198 ALA A N 1
ATOM 1524 C CA . ALA A 1 198 ? -2.707 -14.821 -0.777 1.00 95.38 198 ALA A CA 1
ATOM 1525 C C . ALA A 1 198 ? -1.688 -13.880 -0.111 1.00 95.38 198 ALA A C 1
ATOM 1527 O O . ALA A 1 198 ? -0.632 -13.612 -0.678 1.00 95.38 198 ALA A O 1
ATOM 1528 N N . PHE A 1 199 ? -1.963 -13.429 1.119 1.00 95.88 199 PHE A N 1
ATOM 1529 C CA . PHE A 1 199 ? -1.043 -12.560 1.860 1.00 95.88 199 PHE A CA 1
ATOM 1530 C C . PHE A 1 199 ? 0.289 -13.253 2.157 1.00 95.88 199 PHE A C 1
ATOM 1532 O O . PHE A 1 199 ? 1.327 -12.628 1.982 1.00 95.88 199 PHE A O 1
ATOM 1539 N N . TRP A 1 200 ? 0.276 -14.535 2.542 1.00 95.12 200 TRP A N 1
ATOM 1540 C CA . TRP A 1 200 ? 1.514 -15.296 2.748 1.00 95.12 200 TRP A CA 1
ATOM 1541 C C . TRP A 1 200 ? 2.345 -15.422 1.468 1.00 95.12 200 TRP A C 1
ATOM 1543 O O . TRP A 1 200 ? 3.555 -15.218 1.509 1.00 95.12 200 TRP A O 1
ATOM 1553 N N . ALA A 1 201 ? 1.708 -15.717 0.331 1.00 95.31 201 ALA A N 1
ATOM 1554 C CA . ALA A 1 201 ? 2.378 -15.782 -0.964 1.00 95.31 201 ALA A CA 1
ATOM 1555 C C . ALA A 1 201 ? 2.990 -14.428 -1.343 1.00 95.31 201 ALA A C 1
ATOM 1557 O O . ALA A 1 201 ? 4.138 -14.379 -1.774 1.00 95.31 201 ALA A O 1
ATOM 1558 N N . ALA A 1 202 ? 2.265 -13.330 -1.110 1.00 94.69 202 ALA A N 1
ATOM 1559 C CA . ALA A 1 202 ? 2.769 -11.985 -1.357 1.00 94.69 202 ALA A CA 1
ATOM 1560 C C . ALA A 1 202 ? 3.994 -11.662 -0.483 1.00 94.69 202 ALA A C 1
ATOM 1562 O O . ALA A 1 202 ? 5.020 -11.237 -1.006 1.00 94.69 202 ALA A O 1
ATOM 1563 N N . THR A 1 203 ? 3.924 -11.898 0.831 1.00 95.00 203 THR A N 1
ATOM 1564 C CA . THR A 1 203 ? 4.968 -11.461 1.770 1.00 95.00 203 THR A CA 1
ATOM 1565 C C . THR A 1 203 ? 6.177 -12.392 1.843 1.00 95.00 203 THR A C 1
ATOM 1567 O O . THR A 1 203 ? 7.295 -11.911 1.995 1.00 95.00 203 THR A O 1
ATOM 1570 N N . ILE A 1 204 ? 5.998 -13.713 1.751 1.00 93.56 204 ILE A N 1
ATOM 1571 C CA . ILE A 1 204 ? 7.126 -14.660 1.709 1.00 93.56 204 ILE A CA 1
ATOM 1572 C C . ILE A 1 204 ? 7.723 -14.694 0.304 1.00 93.56 204 ILE A C 1
ATOM 1574 O O . ILE A 1 204 ? 8.940 -14.629 0.154 1.00 93.56 204 ILE A O 1
ATOM 1578 N N . GLY A 1 205 ? 6.876 -14.766 -0.727 1.00 90.81 205 GLY A N 1
ATOM 1579 C CA . GLY A 1 205 ? 7.321 -14.837 -2.118 1.00 90.81 205 GLY A CA 1
ATOM 1580 C C . GLY A 1 205 ? 8.062 -13.585 -2.581 1.00 90.81 205 GLY A C 1
ATOM 1581 O O . GLY A 1 205 ? 8.871 -13.686 -3.494 1.00 90.81 205 GLY A O 1
ATOM 1582 N N . GLY A 1 206 ? 7.876 -12.445 -1.902 1.00 89.31 206 GLY A N 1
ATOM 1583 C CA . GLY A 1 206 ? 8.620 -11.217 -2.175 1.00 89.31 206 GLY A CA 1
ATOM 1584 C C . GLY A 1 206 ? 10.138 -11.415 -2.144 1.00 89.31 206 GLY A C 1
ATOM 1585 O O . GLY A 1 206 ? 10.829 -10.776 -2.920 1.00 89.31 206 GLY A O 1
ATOM 1586 N N . PHE A 1 207 ? 10.671 -12.359 -1.358 1.00 88.19 207 PHE A N 1
ATOM 1587 C CA . PHE A 1 207 ? 12.110 -12.670 -1.354 1.00 88.19 207 PHE A CA 1
ATOM 1588 C C . PHE A 1 207 ? 12.645 -13.181 -2.697 1.00 88.19 207 PHE A C 1
ATOM 1590 O O . PHE A 1 207 ? 13.839 -13.055 -2.951 1.00 88.19 207 PHE A O 1
ATOM 1597 N N . LEU A 1 208 ? 11.785 -13.713 -3.574 1.00 88.88 208 LEU A N 1
ATOM 1598 C CA . LEU A 1 208 ? 12.172 -14.080 -4.938 1.00 88.88 208 LEU A CA 1
ATOM 1599 C C . LEU A 1 208 ? 12.594 -12.854 -5.758 1.00 88.88 208 LEU A C 1
ATOM 1601 O O . LEU A 1 208 ? 13.330 -13.000 -6.726 1.00 88.88 208 LEU A O 1
ATOM 1605 N N . LEU A 1 209 ? 12.162 -11.652 -5.376 1.00 88.38 209 LEU A N 1
ATOM 1606 C CA . LEU A 1 209 ? 12.465 -10.422 -6.102 1.00 88.38 209 LEU A CA 1
ATOM 1607 C C . LEU A 1 209 ? 13.869 -9.874 -5.794 1.00 88.38 209 LEU A C 1
ATOM 1609 O O . LEU A 1 209 ? 14.321 -8.955 -6.468 1.00 88.38 209 LEU A O 1
ATOM 1613 N N . TYR A 1 210 ? 14.579 -10.433 -4.807 1.00 85.19 210 TYR A N 1
ATOM 1614 C CA . TYR A 1 210 ? 15.957 -10.040 -4.524 1.00 85.19 210 TYR A CA 1
ATOM 1615 C C . TYR A 1 210 ? 16.933 -10.572 -5.565 1.00 85.19 210 TYR A C 1
ATOM 1617 O O . TYR A 1 210 ? 16.997 -11.777 -5.806 1.00 85.19 210 TYR A O 1
ATOM 1625 N N . ASP A 1 211 ? 17.790 -9.691 -6.075 1.00 75.69 211 ASP A N 1
ATOM 1626 C CA . ASP A 1 211 ? 19.053 -10.096 -6.683 1.00 75.69 211 ASP A CA 1
ATOM 1627 C C . ASP A 1 211 ? 20.055 -10.405 -5.572 1.00 75.69 211 ASP A C 1
ATOM 1629 O O . ASP A 1 211 ? 20.699 -9.522 -5.009 1.00 75.69 211 ASP A O 1
ATOM 1633 N N . THR A 1 212 ? 20.148 -11.685 -5.214 1.00 64.25 212 THR A N 1
ATOM 1634 C CA . THR A 1 212 ? 21.014 -12.163 -4.127 1.00 64.25 212 THR A CA 1
ATOM 1635 C C . THR A 1 212 ? 22.496 -11.965 -4.427 1.00 64.25 212 THR A C 1
ATOM 1637 O O . THR A 1 212 ? 23.296 -11.816 -3.505 1.00 64.25 212 THR A O 1
ATOM 1640 N N . ILE A 1 213 ? 22.870 -11.964 -5.707 1.00 64.12 213 ILE A N 1
ATOM 1641 C CA . ILE A 1 213 ? 24.238 -11.768 -6.178 1.00 64.12 213 ILE A CA 1
ATOM 1642 C C . ILE A 1 213 ? 24.169 -10.888 -7.440 1.00 64.12 213 ILE A C 1
ATOM 1644 O O . ILE A 1 213 ? 23.502 -11.262 -8.409 1.00 64.12 213 ILE A O 1
ATOM 1648 N N . PRO A 1 214 ? 24.841 -9.722 -7.467 1.00 59.88 214 PRO A N 1
ATOM 1649 C CA . PRO A 1 214 ? 24.912 -8.893 -8.666 1.00 59.88 214 PRO A CA 1
ATOM 1650 C C . PRO A 1 214 ? 25.463 -9.698 -9.852 1.00 59.88 214 PRO A C 1
ATOM 1652 O O . PRO A 1 214 ? 26.553 -10.259 -9.760 1.00 59.88 214 PRO A O 1
ATOM 1655 N N . ASN A 1 215 ? 24.724 -9.734 -10.966 1.00 61.81 215 ASN A N 1
ATOM 1656 C CA . ASN A 1 215 ? 25.016 -10.538 -12.167 1.00 61.81 215 ASN A CA 1
ATOM 1657 C C . ASN A 1 215 ? 24.878 -12.063 -12.012 1.00 61.81 215 ASN A C 1
ATOM 1659 O O . ASN A 1 215 ? 25.360 -12.802 -12.874 1.00 61.81 215 ASN A O 1
ATOM 1663 N N . ASP A 1 216 ? 24.220 -12.559 -10.965 1.00 66.25 216 ASP A N 1
ATOM 1664 C CA . ASP A 1 216 ? 23.881 -13.979 -10.890 1.00 66.25 216 ASP A CA 1
ATOM 1665 C C . ASP A 1 216 ? 22.731 -14.301 -11.844 1.00 66.25 216 ASP A C 1
ATOM 1667 O O . ASP A 1 216 ? 21.562 -13.976 -11.633 1.00 66.25 216 ASP A O 1
ATOM 1671 N N . ALA A 1 217 ? 23.119 -14.910 -12.960 1.00 57.53 217 ALA A N 1
ATOM 1672 C CA . ALA A 1 217 ? 22.254 -15.282 -14.064 1.00 57.53 217 ALA A CA 1
ATOM 1673 C C . A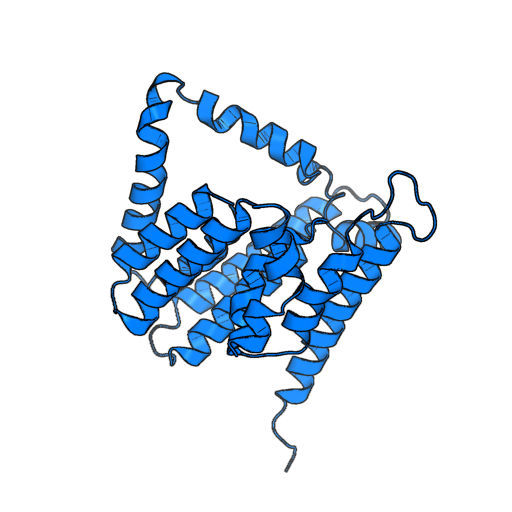LA A 1 217 ? 21.422 -16.548 -13.790 1.00 57.53 217 ALA A C 1
ATOM 1675 O O . ALA A 1 217 ? 20.764 -17.028 -14.715 1.00 57.53 217 ALA A O 1
ATOM 1676 N N . ALA A 1 218 ? 21.443 -17.119 -12.575 1.00 71.44 218 ALA A N 1
ATOM 1677 C CA . ALA A 1 218 ? 20.795 -18.405 -12.313 1.00 71.44 218 ALA A CA 1
ATOM 1678 C C . ALA A 1 218 ? 19.291 -18.403 -12.648 1.00 71.44 218 ALA A C 1
ATOM 1680 O O . ALA A 1 218 ? 18.796 -19.375 -13.220 1.00 71.44 218 ALA A O 1
ATOM 1681 N N . VAL A 1 219 ? 18.564 -17.314 -12.347 1.00 83.38 219 VAL A N 1
ATOM 1682 C CA . VAL A 1 219 ? 17.145 -17.160 -12.719 1.00 83.38 219 VAL A CA 1
ATOM 1683 C C . VAL A 1 219 ? 16.830 -15.715 -13.109 1.00 83.38 219 VAL A C 1
ATOM 1685 O O . VAL A 1 219 ? 16.935 -14.789 -12.301 1.00 83.38 219 VAL A O 1
ATOM 1688 N N . ALA A 1 220 ? 16.367 -15.516 -14.345 1.00 86.12 220 ALA A N 1
ATOM 1689 C CA . ALA A 1 220 ? 15.988 -14.197 -14.843 1.00 86.12 220 ALA A CA 1
ATOM 1690 C C . ALA A 1 220 ? 14.896 -13.543 -13.971 1.00 86.12 220 ALA A C 1
ATOM 1692 O O . ALA A 1 220 ? 13.971 -14.216 -13.511 1.00 86.12 220 ALA A O 1
ATOM 1693 N N . PHE A 1 221 ? 14.985 -12.225 -13.759 1.00 85.88 221 PHE A N 1
ATOM 1694 C CA . PHE A 1 221 ? 14.060 -11.475 -12.897 1.00 85.88 221 PHE A CA 1
ATOM 1695 C C . PHE A 1 221 ? 12.587 -11.706 -13.263 1.00 85.88 221 PHE A C 1
ATOM 1697 O O . PHE A 1 221 ? 11.786 -12.040 -12.398 1.00 85.88 221 PHE A O 1
ATOM 1704 N N . TRP A 1 222 ? 12.246 -11.651 -14.553 1.00 86.00 222 TRP A N 1
ATOM 1705 C CA . TRP A 1 222 ? 10.873 -11.861 -15.026 1.00 86.00 222 TRP A CA 1
ATOM 1706 C C . TRP A 1 222 ? 10.311 -13.251 -14.678 1.00 86.00 222 TRP A C 1
ATOM 1708 O O . TRP A 1 222 ? 9.104 -13.392 -14.506 1.00 86.00 222 TRP A O 1
ATOM 1718 N N . VAL A 1 223 ? 11.162 -14.279 -14.538 1.00 89.31 223 VAL A N 1
ATOM 1719 C CA . VAL A 1 223 ? 10.737 -15.618 -14.092 1.00 89.31 223 VAL A CA 1
ATOM 1720 C C . VAL A 1 223 ? 10.379 -15.583 -12.610 1.00 89.31 223 VAL A C 1
ATOM 1722 O O . VAL A 1 223 ? 9.340 -16.106 -12.217 1.00 89.31 223 VAL A O 1
ATOM 1725 N N . ARG A 1 224 ? 11.222 -14.952 -11.785 1.00 91.06 224 ARG A N 1
ATOM 1726 C CA . ARG A 1 224 ? 10.994 -14.808 -10.338 1.00 91.06 224 ARG A CA 1
ATOM 1727 C C . ARG A 1 224 ? 9.739 -13.982 -10.058 1.00 91.06 224 ARG A C 1
ATOM 1729 O O . ARG A 1 224 ? 8.897 -14.407 -9.271 1.00 91.06 224 ARG A O 1
ATOM 1736 N N . ASP A 1 225 ? 9.580 -12.878 -10.776 1.00 90.50 225 ASP A N 1
ATOM 1737 C CA . ASP A 1 225 ? 8.404 -12.010 -10.733 1.00 90.50 225 ASP A CA 1
ATOM 1738 C C . ASP A 1 225 ? 7.124 -12.743 -11.186 1.00 90.50 225 ASP A C 1
ATOM 1740 O O . ASP A 1 225 ? 6.099 -12.710 -10.504 1.00 90.50 225 ASP A O 1
ATOM 1744 N N . ALA A 1 226 ? 7.194 -13.538 -12.263 1.00 92.06 226 ALA A N 1
ATOM 1745 C CA . ALA A 1 226 ? 6.071 -14.368 -12.703 1.00 92.06 226 ALA A CA 1
ATOM 1746 C C . ALA A 1 226 ? 5.690 -15.460 -11.693 1.00 92.06 226 ALA A C 1
ATOM 1748 O O . ALA A 1 226 ? 4.501 -15.709 -11.482 1.00 92.06 226 ALA A O 1
ATOM 1749 N N . LEU A 1 227 ? 6.668 -16.106 -11.051 1.00 93.69 227 LEU A N 1
ATOM 1750 C CA . LEU A 1 227 ? 6.412 -17.092 -9.998 1.00 93.69 227 LEU A CA 1
ATOM 1751 C C . LEU A 1 227 ? 5.746 -16.446 -8.782 1.00 93.69 227 LEU A C 1
ATOM 1753 O O . LEU A 1 227 ? 4.790 -16.999 -8.236 1.00 93.69 227 LEU A O 1
ATOM 1757 N N . HIS A 1 228 ? 6.217 -15.266 -8.380 1.00 94.50 228 HIS A N 1
ATOM 1758 C CA . HIS A 1 228 ? 5.653 -14.522 -7.261 1.00 94.50 228 HIS A CA 1
ATOM 1759 C C . HIS A 1 228 ? 4.220 -14.062 -7.544 1.00 94.50 228 HIS A C 1
ATOM 1761 O O . HIS A 1 228 ? 3.301 -14.405 -6.794 1.00 94.50 228 HIS A O 1
ATOM 1767 N N . SER A 1 229 ? 4.007 -13.390 -8.676 1.00 93.88 229 SER A N 1
ATOM 1768 C CA . SER A 1 229 ? 2.689 -12.946 -9.135 1.00 93.88 229 SER A CA 1
ATOM 1769 C C . SER A 1 229 ? 1.722 -14.121 -9.336 1.00 93.88 229 SER A C 1
ATOM 1771 O O . SER A 1 229 ? 0.558 -14.061 -8.931 1.00 93.88 229 SER A O 1
ATOM 1773 N N . GLY A 1 230 ? 2.201 -15.240 -9.887 1.00 94.81 230 GLY A N 1
ATOM 1774 C CA . GLY A 1 230 ? 1.429 -16.473 -10.035 1.00 94.81 230 GLY A CA 1
ATOM 1775 C C . GLY A 1 230 ? 1.004 -17.076 -8.693 1.00 94.81 230 GLY A C 1
ATOM 1776 O O . GLY A 1 230 ? -0.157 -17.455 -8.529 1.00 94.81 230 GLY A O 1
ATOM 1777 N N . ALA A 1 231 ? 1.901 -17.111 -7.704 1.00 95.88 231 ALA A N 1
ATOM 1778 C CA . ALA A 1 231 ? 1.589 -17.587 -6.356 1.00 95.88 231 ALA A CA 1
ATOM 1779 C C . ALA A 1 231 ? 0.556 -16.691 -5.651 1.00 95.88 231 ALA A C 1
ATOM 1781 O O . ALA A 1 231 ? -0.362 -17.196 -4.998 1.00 95.88 231 ALA A O 1
ATOM 1782 N N . MET A 1 232 ? 0.654 -15.369 -5.827 1.00 95.56 232 MET A N 1
ATOM 1783 C CA . MET A 1 232 ? -0.343 -14.411 -5.343 1.00 95.56 232 MET A CA 1
ATOM 1784 C C . MET A 1 232 ? -1.729 -14.697 -5.934 1.00 95.56 232 MET A C 1
ATOM 1786 O O . MET A 1 232 ? -2.703 -14.827 -5.187 1.00 95.56 232 MET A O 1
ATOM 1790 N N . LEU A 1 233 ? -1.821 -14.866 -7.257 1.00 95.88 233 LEU A N 1
ATOM 1791 C CA . LEU A 1 233 ? -3.073 -15.192 -7.948 1.00 95.88 233 LEU A CA 1
ATOM 1792 C C . LEU A 1 233 ? -3.642 -16.554 -7.527 1.00 95.88 233 LEU A C 1
ATOM 1794 O O . LEU A 1 233 ? -4.848 -16.669 -7.304 1.00 95.88 233 LEU A O 1
ATOM 1798 N N . ALA A 1 234 ? -2.796 -17.572 -7.351 1.00 97.00 234 ALA A N 1
ATOM 1799 C CA . ALA A 1 234 ? -3.213 -18.876 -6.838 1.00 97.00 234 ALA A CA 1
ATOM 1800 C C . ALA A 1 234 ? -3.795 -18.768 -5.417 1.00 97.00 234 ALA A C 1
ATOM 1802 O O . ALA A 1 234 ? -4.830 -19.367 -5.118 1.00 97.00 234 ALA A O 1
ATOM 1803 N N . GLY A 1 235 ? -3.186 -17.945 -4.557 1.00 96.62 235 GLY A N 1
ATOM 1804 C CA . GLY A 1 235 ? -3.702 -17.650 -3.221 1.00 96.62 235 GLY A CA 1
ATOM 1805 C C . GLY A 1 235 ? -5.062 -16.943 -3.245 1.00 96.62 235 GLY A C 1
ATOM 1806 O O . GLY A 1 235 ? -5.938 -17.276 -2.444 1.00 96.62 235 GLY A O 1
ATOM 1807 N N . VAL A 1 236 ? -5.271 -16.009 -4.181 1.00 96.25 236 VAL A N 1
ATOM 1808 C CA . VAL A 1 236 ? -6.577 -15.361 -4.406 1.00 96.25 236 VAL A CA 1
ATOM 1809 C C . VAL A 1 236 ? -7.614 -16.381 -4.872 1.00 96.25 236 VAL A C 1
ATOM 1811 O O . VAL A 1 236 ? -8.704 -16.449 -4.306 1.00 96.25 236 VAL A O 1
ATOM 1814 N N . ALA A 1 237 ? -7.279 -17.205 -5.868 1.00 96.44 237 ALA A N 1
ATOM 1815 C CA . ALA A 1 237 ? -8.172 -18.236 -6.391 1.00 96.44 237 ALA A CA 1
ATOM 1816 C C . ALA A 1 237 ? -8.588 -19.231 -5.297 1.00 96.44 237 ALA A C 1
ATOM 1818 O O . ALA A 1 237 ? -9.768 -19.569 -5.183 1.00 96.44 237 ALA A O 1
ATOM 1819 N N . TRP A 1 238 ? -7.642 -19.637 -4.445 1.00 95.88 238 TRP A N 1
ATOM 1820 C CA . TRP A 1 238 ? -7.925 -20.470 -3.281 1.00 95.88 238 TRP A CA 1
ATOM 1821 C C . TRP A 1 238 ? -8.863 -19.775 -2.291 1.00 95.88 238 TRP A C 1
ATOM 1823 O O . TRP A 1 238 ? -9.837 -20.385 -1.857 1.00 95.88 238 TRP A O 1
ATOM 1833 N N . ALA A 1 239 ? -8.626 -18.498 -1.969 1.00 93.25 239 ALA A N 1
ATOM 1834 C CA . ALA A 1 239 ? -9.477 -17.749 -1.044 1.00 93.25 239 ALA A CA 1
ATOM 1835 C C . ALA A 1 239 ? -10.919 -17.630 -1.566 1.00 93.25 239 ALA A C 1
ATOM 1837 O O . ALA A 1 239 ? -11.870 -17.814 -0.809 1.00 93.25 239 ALA A O 1
ATOM 1838 N N . LEU A 1 240 ? -11.089 -17.392 -2.871 1.00 93.56 240 LEU A N 1
ATOM 1839 C CA . LEU A 1 240 ? -12.400 -17.365 -3.524 1.00 93.56 240 LEU A CA 1
ATOM 1840 C C . LEU A 1 240 ? -13.079 -18.739 -3.536 1.00 93.56 240 LEU A C 1
ATOM 1842 O O . LEU A 1 240 ? -14.296 -18.822 -3.378 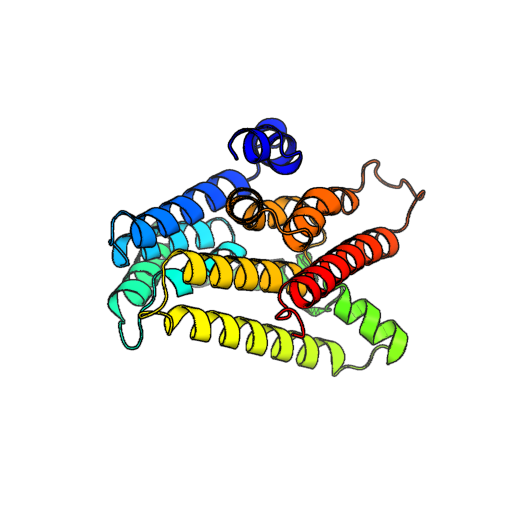1.00 93.56 240 LEU A O 1
ATOM 1846 N N . TRP A 1 241 ? -12.317 -19.817 -3.732 1.00 93.81 241 TRP A N 1
ATOM 1847 C CA . TRP A 1 241 ? -12.837 -21.182 -3.677 1.00 93.81 241 TRP A CA 1
ATOM 1848 C C . TRP A 1 241 ? -13.285 -21.564 -2.262 1.00 93.81 241 TRP A C 1
ATOM 1850 O O . TRP A 1 241 ? -14.402 -22.051 -2.096 1.00 93.81 241 TRP A O 1
ATOM 1860 N N . ALA A 1 242 ? -12.460 -21.279 -1.253 1.00 91.44 242 ALA A N 1
ATOM 1861 C CA . ALA A 1 242 ? -12.742 -21.568 0.151 1.00 91.44 242 ALA A CA 1
ATOM 1862 C C . ALA A 1 242 ? -13.919 -20.747 0.707 1.00 91.44 242 ALA A C 1
ATOM 1864 O O . ALA A 1 242 ? -14.600 -21.192 1.624 1.00 91.44 242 ALA A O 1
ATOM 1865 N N . ALA A 1 243 ? -14.185 -19.565 0.142 1.00 87.81 243 ALA A N 1
ATOM 1866 C CA . ALA A 1 243 ? -15.318 -18.719 0.515 1.00 87.81 243 ALA A CA 1
ATOM 1867 C C . ALA A 1 243 ? -16.668 -19.182 -0.069 1.00 87.81 243 ALA A C 1
ATOM 1869 O O . ALA A 1 243 ? -17.701 -18.576 0.226 1.00 87.81 243 ALA A O 1
ATOM 1870 N N . ARG A 1 244 ? -16.697 -20.222 -0.916 1.00 86.44 244 ARG A N 1
ATOM 1871 C CA . ARG A 1 244 ? -17.952 -20.730 -1.484 1.00 86.44 244 ARG A CA 1
ATOM 1872 C C . ARG A 1 244 ? -18.797 -21.378 -0.381 1.00 86.44 244 ARG A C 1
ATOM 1874 O O . ARG A 1 244 ? -18.272 -22.208 0.359 1.00 86.44 244 ARG A O 1
ATOM 1881 N N . PRO A 1 245 ? -20.102 -21.063 -0.284 1.00 77.62 245 PRO A N 1
ATOM 1882 C CA . PRO A 1 245 ? -20.986 -21.775 0.629 1.00 77.62 245 PRO A CA 1
ATOM 1883 C C . PRO A 1 245 ? -20.988 -23.265 0.273 1.00 77.62 245 PRO A C 1
ATOM 1885 O O . PRO A 1 245 ? -20.998 -23.623 -0.911 1.00 77.62 245 PRO A O 1
ATOM 1888 N N . ALA A 1 246 ? -20.950 -24.128 1.294 1.00 74.75 246 ALA A N 1
ATOM 1889 C CA . ALA A 1 246 ? -21.080 -25.565 1.098 1.00 74.75 246 ALA A CA 1
ATOM 1890 C C . ALA A 1 246 ? -22.375 -25.816 0.317 1.00 74.75 246 ALA A C 1
ATOM 1892 O O . ALA A 1 246 ? -23.440 -25.349 0.721 1.00 74.75 246 ALA A O 1
ATOM 1893 N N . ARG A 1 247 ? -22.276 -26.489 -0.834 1.00 66.19 247 ARG A N 1
ATOM 1894 C CA . ARG A 1 247 ? -23.460 -26.911 -1.582 1.00 66.19 247 ARG A CA 1
ATOM 1895 C C . ARG A 1 247 ? -24.155 -27.980 -0.737 1.00 66.19 247 ARG A C 1
ATOM 1897 O O . ARG A 1 247 ? -23.677 -29.110 -0.710 1.00 66.19 247 ARG A O 1
ATOM 1904 N N . THR A 1 248 ? -25.180 -27.585 0.011 1.00 57.44 248 THR A N 1
ATOM 1905 C CA . THR A 1 248 ? -26.140 -28.495 0.651 1.00 57.44 248 THR A CA 1
ATOM 1906 C C . THR A 1 248 ? -27.060 -29.096 -0.391 1.00 57.44 248 THR A C 1
ATOM 1908 O O . THR A 1 248 ? -27.513 -28.304 -1.252 1.00 57.44 248 THR A O 1
#

Foldseek 3Di:
DVCLQVVQPLNCCVCVNVVHLLVQLLVLLVVLLCCVQPVVNLQVSLLSLLVSCLSPVLSVLSNLLSAAVVDCRNVVSNVVSNVVVCVVVVVVPCVVCVCVVVVCVVCVLVVCPLALVLVVCCVVPNSDPCSSVVLVVVLCVVLVVLSVVLNHCPVPHSLVSVVSSLVSSLSSCNSSLGLALSSLSNNSVVCVSPVQQLNVLNNNLSVLSDPPDVPPVPDDNSVSSCSSSVSNVVSVVVVVVVPDPDPD

Radius of gyration: 18.78 Å; chains: 1; bounding box: 51×57×48 Å

pLDDT: mean 91.63, std 7.59, range [57.44, 98.69]